Protein AF-0000000080883727 (afdb_homodimer)

Structure (mmCIF, N/CA/C/O backbone):
data_AF-0000000080883727-model_v1
#
loop_
_entity.id
_entity.type
_entity.pdbx_description
1 polymer 'SigF-like NTF2-like domain-containing protein'
#
loop_
_atom_site.group_PDB
_atom_site.id
_atom_site.type_symbol
_atom_site.label_atom_id
_atom_site.label_alt_id
_atom_site.label_comp_id
_atom_site.label_asym_id
_atom_site.label_entity_id
_atom_site.label_seq_id
_atom_site.pdbx_PDB_ins_code
_atom_site.Cartn_x
_atom_site.Cartn_y
_atom_site.Cartn_z
_atom_site.occupancy
_atom_site.B_iso_or_equiv
_atom_site.auth_seq_id
_atom_site.auth_comp_id
_atom_site.auth_asym_id
_atom_site.auth_atom_id
_atom_site.pdbx_PDB_model_num
ATOM 1 N N . MET A 1 1 ? -15.836 12.812 10.922 1 96.69 1 MET A N 1
ATOM 2 C CA . MET A 1 1 ? -16.656 12.82 9.711 1 96.69 1 MET A CA 1
ATOM 3 C C . MET A 1 1 ? -18.016 12.18 9.977 1 96.69 1 MET A C 1
ATOM 5 O O . MET A 1 1 ? -18.094 11.102 10.57 1 96.69 1 MET A O 1
ATOM 9 N N . GLU A 1 2 ? -19.031 12.773 9.508 1 95.06 2 GLU A N 1
ATOM 10 C CA . GLU A 1 2 ? -20.344 12.148 9.531 1 95.06 2 GLU A CA 1
ATOM 11 C C . GLU A 1 2 ? -20.516 11.18 8.359 1 95.06 2 GLU A C 1
ATOM 13 O O . GLU A 1 2 ? -21.078 10.094 8.523 1 95.06 2 GLU A O 1
ATOM 18 N N . ASN A 1 3 ? -20.094 11.57 7.266 1 95.38 3 ASN A N 1
ATOM 19 C CA . ASN A 1 3 ? -20.062 10.766 6.051 1 95.38 3 ASN A CA 1
ATOM 20 C C . ASN A 1 3 ? -18.656 10.703 5.465 1 95.38 3 ASN A C 1
ATOM 22 O O . ASN A 1 3 ? -18.312 11.492 4.59 1 95.38 3 ASN A O 1
ATOM 26 N N . PRO A 1 4 ? -17.984 9.672 5.867 1 96.12 4 PRO A N 1
ATOM 27 C CA . PRO A 1 4 ? -16.578 9.586 5.457 1 96.12 4 PRO A CA 1
ATOM 28 C C . PRO A 1 4 ? -16.406 9.641 3.941 1 96.12 4 PRO A C 1
ATOM 30 O O . PRO A 1 4 ? -15.492 10.312 3.447 1 96.12 4 PRO A O 1
ATOM 33 N N . VAL A 1 5 ? -17.203 8.992 3.188 1 94.56 5 VAL A N 1
ATOM 34 C CA . VAL A 1 5 ? -17.062 8.914 1.736 1 94.56 5 VAL A CA 1
ATOM 35 C C . VAL A 1 5 ? -17.219 10.297 1.123 1 94.56 5 VAL A C 1
ATOM 37 O O . VAL A 1 5 ? -16.484 10.664 0.205 1 94.56 5 VAL A O 1
ATOM 40 N N . GLU A 1 6 ? -18.031 11.125 1.594 1 96.56 6 GLU A N 1
ATOM 41 C CA . GLU A 1 6 ? -18.312 12.438 1.027 1 96.56 6 GLU A CA 1
ATOM 42 C C . GLU A 1 6 ? -17.312 13.477 1.511 1 96.56 6 GLU A C 1
ATOM 44 O O . GLU A 1 6 ? -17.016 14.445 0.801 1 96.56 6 GLU A O 1
ATOM 49 N N . GLU A 1 7 ? -16.797 13.281 2.645 1 97.81 7 GLU A N 1
ATOM 50 C CA . GLU A 1 7 ? -16.031 14.344 3.289 1 97.81 7 GLU A CA 1
ATOM 51 C C . GLU A 1 7 ? -14.531 14.133 3.119 1 97.81 7 GLU A C 1
ATOM 53 O O . GLU A 1 7 ? -13.75 15.078 3.236 1 97.81 7 GLU A O 1
ATOM 58 N N . ILE A 1 8 ? -14.125 12.938 2.828 1 98.25 8 ILE A N 1
ATOM 59 C CA . ILE A 1 8 ? -12.711 12.594 2.914 1 98.25 8 ILE A CA 1
ATOM 60 C C . ILE A 1 8 ? -11.922 13.391 1.882 1 98.25 8 ILE A C 1
ATOM 62 O O . ILE A 1 8 ? -10.773 13.773 2.131 1 98.25 8 ILE A O 1
ATOM 66 N N . SER A 1 9 ? -12.453 13.617 0.724 1 97.56 9 SER A N 1
ATOM 67 C CA . SER A 1 9 ? -11.734 14.352 -0.305 1 97.56 9 SER A CA 1
ATOM 68 C C . SER A 1 9 ? -11.328 15.742 0.19 1 97.56 9 SER A C 1
ATOM 70 O O . SER A 1 9 ? -10.188 16.156 0.014 1 97.56 9 SER A O 1
ATOM 72 N N . SER A 1 10 ? -12.258 16.422 0.779 1 97.19 10 SER A N 1
ATOM 73 C CA . SER A 1 10 ? -11.977 17.75 1.299 1 97.19 10 SER A CA 1
ATOM 74 C C . SER A 1 10 ? -10.977 17.703 2.443 1 97.19 10 SER A C 1
ATOM 76 O O . SER A 1 10 ? -10.133 18.594 2.58 1 97.19 10 SER A O 1
ATOM 78 N N . VAL A 1 11 ? -11.094 16.688 3.285 1 98.06 11 VAL A N 1
ATOM 79 C CA . VAL A 1 11 ? -10.172 16.516 4.398 1 98.06 11 VAL A CA 1
ATOM 80 C C . VAL A 1 11 ? -8.742 16.391 3.871 1 98.06 11 VAL A C 1
ATOM 82 O O . VAL A 1 11 ? -7.84 17.094 4.332 1 98.06 11 VAL A O 1
ATOM 85 N N . ILE A 1 12 ? -8.531 15.531 2.883 1 98 12 ILE A N 1
ATOM 86 C CA . ILE A 1 12 ? -7.207 15.305 2.326 1 98 12 ILE A CA 1
ATOM 87 C C . ILE A 1 12 ? -6.707 16.578 1.646 1 98 12 ILE A C 1
ATOM 89 O O . ILE A 1 12 ? -5.535 16.938 1.774 1 98 12 ILE A O 1
ATOM 93 N N . GLN A 1 13 ? -7.539 17.234 0.951 1 96.12 13 GLN A N 1
ATOM 94 C CA . GLN A 1 13 ? -7.172 18.484 0.295 1 96.12 13 GLN A CA 1
ATOM 95 C C . GLN A 1 13 ? -6.715 19.531 1.312 1 96.12 13 GLN A C 1
ATOM 97 O O . GLN A 1 13 ? -5.707 20.203 1.103 1 96.12 13 GLN A O 1
ATOM 102 N N . ASN A 1 14 ? -7.449 19.688 2.383 1 96.12 14 ASN A N 1
ATOM 103 C CA . ASN A 1 14 ? -7.113 20.656 3.422 1 96.12 14 ASN A CA 1
ATOM 104 C C . ASN A 1 14 ? -5.777 20.328 4.086 1 96.12 14 ASN A C 1
ATOM 106 O O . ASN A 1 14 ? -5.043 21.234 4.496 1 96.12 14 ASN A O 1
ATOM 110 N N . LEU A 1 15 ? -5.441 19.094 4.133 1 96.69 15 LEU A N 1
ATOM 111 C CA . LEU A 1 15 ? -4.199 18.656 4.77 1 96.69 15 LEU A CA 1
ATOM 112 C C . LEU A 1 15 ? -3.01 18.875 3.836 1 96.69 15 LEU A C 1
ATOM 114 O O . LEU A 1 15 ? -1.879 19.047 4.293 1 96.69 15 LEU A O 1
ATOM 118 N N . THR A 1 16 ? -3.207 18.891 2.516 1 95.25 16 THR A N 1
ATOM 119 C CA . THR A 1 16 ? -2.047 18.75 1.643 1 95.25 16 THR A CA 1
ATOM 120 C C . THR A 1 16 ? -1.993 19.906 0.635 1 95.25 16 THR A C 1
ATOM 122 O O . THR A 1 16 ? -0.911 20.312 0.217 1 95.25 16 THR A O 1
ATOM 125 N N . SER A 1 17 ? -3.141 20.453 0.182 1 90.75 17 SER A N 1
ATOM 126 C CA . SER A 1 17 ? -3.129 21.281 -1.024 1 90.75 17 SER A CA 1
ATOM 127 C C . SER A 1 17 ? -3.619 22.688 -0.736 1 90.75 17 SER A C 1
ATOM 129 O O . SER A 1 17 ? -3.883 23.469 -1.661 1 90.75 17 SER A O 1
ATOM 131 N N . THR A 1 18 ? -3.809 22.922 0.429 1 83.12 18 THR A N 1
ATOM 132 C CA . THR A 1 18 ? -4.266 24.281 0.712 1 83.12 18 THR A CA 1
ATOM 133 C C . THR A 1 18 ? -3.168 25.297 0.4 1 83.12 18 THR A C 1
ATOM 135 O O . THR A 1 18 ? -1.991 25.047 0.669 1 83.12 18 THR A O 1
ATOM 138 N N . LYS A 1 19 ? -3.695 26.266 -0.281 1 75.38 19 LYS A N 1
ATOM 139 C CA . LYS A 1 19 ? -2.762 27.312 -0.696 1 75.38 19 LYS A CA 1
ATOM 140 C C . LY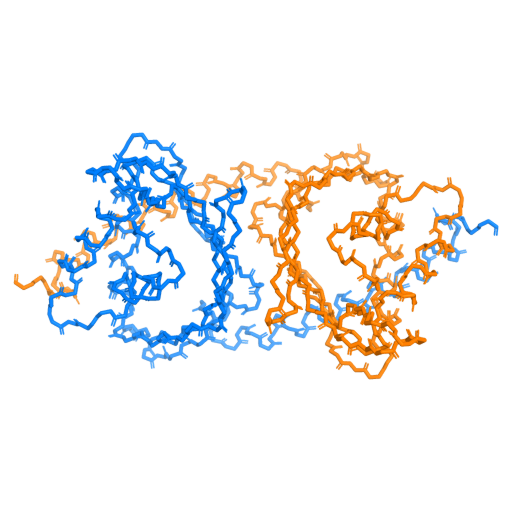S A 1 19 ? -2.551 28.328 0.416 1 75.38 19 LYS A C 1
ATOM 142 O O . LYS A 1 19 ? -3.416 28.516 1.277 1 75.38 19 LYS A O 1
ATOM 147 N N . THR A 1 20 ? -1.354 28.938 0.469 1 63.94 20 THR A N 1
ATOM 148 C CA . THR A 1 20 ? -1.043 30.062 1.328 1 63.94 20 THR A CA 1
ATOM 149 C C . THR A 1 20 ? -2.012 31.219 1.072 1 63.94 20 THR A C 1
ATOM 151 O O . THR A 1 20 ? -2.615 31.312 0 1 63.94 20 THR A O 1
ATOM 154 N N . PRO A 1 21 ? -2.293 32.094 2.264 1 63.84 21 PRO A N 1
ATOM 155 C CA . PRO A 1 21 ? -1.554 32.219 3.52 1 63.84 21 PRO A CA 1
ATOM 156 C C . PRO A 1 21 ? -2.186 31.453 4.672 1 63.84 21 PRO A C 1
ATOM 158 O O . PRO A 1 21 ? -1.543 31.234 5.703 1 63.84 21 PRO A O 1
ATOM 161 N N . TYR A 1 22 ? -3.412 31.016 4.582 1 70.19 22 TYR A N 1
ATOM 162 C CA . TYR A 1 22 ? -4.07 30.438 5.742 1 70.19 22 TYR A CA 1
ATOM 163 C C . TYR A 1 22 ? -3.885 28.922 5.766 1 70.19 22 TYR A C 1
ATOM 165 O O . TYR A 1 22 ? -4.59 28.203 6.484 1 70.19 22 TYR A O 1
ATOM 173 N N . SER A 1 23 ? -2.928 28.516 5.211 1 84.56 23 SER A N 1
ATOM 174 C CA . SER A 1 23 ? -2.787 27.078 4.965 1 84.56 23 SER A CA 1
ATOM 175 C C . SER A 1 23 ? -2.461 26.328 6.254 1 84.56 23 SER A C 1
ATOM 177 O O . SER A 1 23 ? -3.025 25.266 6.52 1 84.56 23 SER A O 1
ATOM 179 N N . LEU A 1 24 ? -1.775 27.016 7.125 1 91.31 24 LEU A N 1
ATOM 180 C CA . LEU A 1 24 ? -1.336 26.297 8.32 1 91.31 24 LEU A CA 1
ATOM 181 C C . LEU A 1 24 ? -2.475 26.172 9.32 1 91.31 24 LEU A C 1
ATOM 183 O O . LEU A 1 24 ? -2.596 25.141 10 1 91.31 24 LEU A O 1
ATOM 187 N N . LYS A 1 25 ? -3.238 27.203 9.375 1 92.44 25 LYS A N 1
ATOM 188 C CA . LYS A 1 25 ? -4.387 27.141 10.273 1 92.44 25 LYS A CA 1
ATOM 189 C C . LYS A 1 25 ? -5.391 26.094 9.82 1 92.44 25 LYS A C 1
ATOM 191 O O . LYS A 1 25 ? -5.926 25.344 10.641 1 92.44 25 LYS A O 1
ATOM 196 N N . VAL A 1 26 ? -5.66 26.109 8.555 1 94.69 26 VAL A N 1
ATOM 197 C CA . VAL A 1 26 ? -6.586 25.141 7.984 1 94.69 26 VAL A CA 1
ATOM 198 C C . VAL A 1 26 ? -6.051 23.734 8.219 1 94.69 26 VAL A C 1
ATOM 200 O O . VAL A 1 26 ? -6.805 22.828 8.602 1 94.69 26 VAL A O 1
ATOM 203 N N . LEU A 1 27 ? -4.809 23.531 7.969 1 96.06 27 LEU A N 1
ATOM 204 C CA . LEU A 1 27 ? -4.152 22.25 8.18 1 96.06 27 LEU A CA 1
ATOM 205 C C . LEU A 1 27 ? -4.32 21.781 9.625 1 96.06 27 LEU A C 1
ATOM 207 O O . LEU A 1 27 ? -4.766 20.656 9.875 1 96.06 27 LEU A O 1
ATOM 211 N N . GLU A 1 28 ? -3.957 22.625 10.562 1 95.88 28 GLU A N 1
ATOM 212 C CA . GLU A 1 28 ? -4.012 22.281 11.977 1 95.88 28 GLU A CA 1
ATOM 213 C C . GLU A 1 28 ? -5.441 22.016 12.422 1 95.88 28 GLU A C 1
ATOM 215 O O . GLU A 1 28 ? -5.695 21.047 13.141 1 95.88 28 GLU A O 1
ATOM 220 N N . SER A 1 29 ? -6.34 22.875 12.031 1 96.75 29 SER A N 1
ATOM 221 C CA . SER A 1 29 ? -7.734 22.688 12.406 1 96.75 29 SER A CA 1
ATOM 222 C C . SER A 1 29 ? -8.297 21.391 11.828 1 96.75 29 SER A C 1
ATOM 224 O O . SER A 1 29 ? -9.078 20.703 12.484 1 96.75 29 SER A O 1
ATOM 226 N N . THR A 1 30 ? -7.965 21.109 10.586 1 97.81 30 THR A N 1
ATOM 227 C CA . THR A 1 30 ? -8.422 19.875 9.938 1 97.81 30 THR A CA 1
ATOM 228 C C . THR A 1 30 ? -7.918 18.656 10.68 1 97.81 30 THR A C 1
ATOM 230 O O . THR A 1 30 ? -8.688 17.719 10.953 1 97.81 30 THR A O 1
ATOM 233 N N . LEU A 1 31 ? -6.645 18.656 11 1 98.25 31 LEU A N 1
ATOM 234 C CA . LEU A 1 31 ? -6.074 17.531 11.719 1 98.25 31 LEU A CA 1
ATOM 235 C C . LEU A 1 31 ? -6.758 17.344 13.07 1 98.25 31 LEU A C 1
ATOM 237 O O . LEU A 1 31 ? -7.121 16.219 13.438 1 98.25 31 LEU A O 1
ATOM 241 N N . ASN A 1 32 ? -6.973 18.406 13.781 1 98.06 32 ASN A N 1
ATOM 242 C CA . ASN A 1 32 ? -7.59 18.344 15.109 1 98.06 32 ASN A CA 1
ATOM 243 C C . ASN A 1 32 ? -9.047 17.906 15.023 1 98.06 32 ASN A C 1
ATOM 245 O O . ASN A 1 32 ? -9.547 17.234 15.93 1 98.06 32 ASN A O 1
ATOM 249 N N . GLU A 1 33 ? -9.625 18.234 13.992 1 98.12 33 GLU A N 1
ATOM 250 C CA . GLU A 1 33 ? -11.039 17.922 13.836 1 98.12 33 GLU A CA 1
ATOM 251 C C . GLU A 1 33 ? -11.25 16.469 13.43 1 98.12 33 GLU A C 1
ATOM 253 O O . GLU A 1 33 ? -12.211 15.836 13.867 1 98.12 33 GLU A O 1
ATOM 258 N N . TYR A 1 34 ? -10.352 15.906 12.664 1 98.69 34 TYR A N 1
ATOM 259 C CA . TYR A 1 34 ? -10.695 14.648 12.008 1 98.69 34 TYR A CA 1
ATOM 260 C C . TYR A 1 34 ? -9.789 13.516 12.492 1 98.69 34 TYR A C 1
ATOM 262 O O . TYR A 1 34 ? -10.078 12.344 12.25 1 98.69 34 TYR A O 1
ATOM 270 N N . PHE A 1 35 ? -8.727 13.789 13.172 1 98.81 35 PHE A N 1
ATOM 271 C CA . PHE A 1 35 ? -7.828 12.766 13.68 1 98.81 35 PHE A CA 1
ATOM 272 C C . PHE A 1 35 ? -8.016 12.57 15.18 1 98.81 35 PHE A C 1
ATOM 274 O O . PHE A 1 35 ? -8.289 13.531 15.906 1 98.81 35 PHE A O 1
ATOM 281 N N . THR A 1 36 ? -7.891 11.367 15.625 1 98.69 36 THR A N 1
ATOM 282 C CA . THR A 1 36 ? -7.812 11.141 17.062 1 98.69 36 THR A CA 1
ATOM 283 C C . THR A 1 36 ? -6.5 11.68 17.625 1 98.69 36 THR A C 1
ATOM 285 O O . THR A 1 36 ? -5.52 11.828 16.891 1 98.69 36 THR A O 1
ATOM 288 N N . SER A 1 37 ? -6.449 11.93 18.938 1 98.5 37 SER A N 1
ATOM 289 C CA . SER A 1 37 ? -5.277 12.531 19.562 1 98.5 37 SER A CA 1
ATOM 290 C C . SER A 1 37 ? -4.113 11.547 19.609 1 98.5 37 SER A C 1
ATOM 292 O O . SER A 1 37 ? -2.953 11.961 19.703 1 98.5 37 SER A O 1
ATOM 294 N N . ASP A 1 38 ? -4.457 10.25 19.516 1 98.75 38 ASP A N 1
ATOM 295 C CA . ASP A 1 38 ? -3.434 9.203 19.562 1 98.75 38 ASP A CA 1
ATOM 296 C C . ASP A 1 38 ? -3.273 8.539 18.188 1 98.75 38 ASP A C 1
ATOM 298 O O . ASP A 1 38 ? -2.984 7.344 18.109 1 98.75 38 ASP A O 1
ATOM 302 N N . ALA A 1 39 ? -3.57 9.266 17.141 1 98.81 39 ALA A N 1
ATOM 303 C CA . ALA A 1 39 ? -3.523 8.727 15.781 1 98.81 39 ALA A CA 1
ATOM 304 C C . ALA A 1 39 ? -2.121 8.227 15.438 1 98.81 39 ALA A C 1
ATOM 306 O O . ALA A 1 39 ? -1.136 8.672 16.031 1 98.81 39 ALA A O 1
ATOM 307 N N . SER A 1 40 ? -2.027 7.281 14.57 1 98.88 40 SER A N 1
ATOM 308 C CA . SER A 1 40 ? -0.753 6.812 14.031 1 98.88 40 SER A CA 1
ATOM 309 C C . SER A 1 40 ? -0.633 7.117 12.547 1 98.88 40 SER A C 1
ATOM 311 O O . SER A 1 40 ? -1.637 7.367 11.875 1 98.88 40 SER A O 1
ATOM 313 N N . PHE A 1 41 ? 0.555 7.141 12.156 1 98.88 41 PHE A N 1
ATOM 314 C CA . PHE A 1 41 ? 0.904 7.492 10.781 1 98.88 41 PHE A CA 1
ATOM 315 C C . PHE A 1 41 ? 2.008 6.586 10.258 1 98.88 41 PHE A C 1
ATOM 317 O O . PHE A 1 41 ? 3.035 6.402 10.906 1 98.88 41 PHE A O 1
ATOM 324 N N . ALA A 1 42 ? 1.694 5.98 9.078 1 98.75 42 ALA A N 1
ATOM 325 C CA . ALA A 1 42 ? 2.701 5.141 8.43 1 98.75 42 ALA A CA 1
ATOM 326 C C . ALA A 1 42 ? 2.908 5.551 6.977 1 98.75 42 ALA A C 1
ATOM 328 O O . ALA A 1 42 ? 1.942 5.707 6.223 1 98.75 42 ALA A O 1
ATOM 329 N N . HIS A 1 43 ? 4.094 5.793 6.633 1 98.44 43 HIS A N 1
ATOM 330 C CA . HIS A 1 43 ? 4.621 6.117 5.316 1 98.44 43 HIS A CA 1
ATOM 331 C C . HIS A 1 43 ? 5.906 5.348 5.031 1 98.44 43 HIS A C 1
ATOM 333 O O . HIS A 1 43 ? 6.586 4.898 5.961 1 98.44 43 HIS A O 1
ATOM 339 N N . PRO A 1 44 ? 6.238 5.152 3.744 1 97.25 44 PRO A N 1
ATOM 340 C CA . PRO A 1 44 ? 7.457 4.395 3.457 1 97.25 44 PRO A CA 1
ATOM 341 C C . PRO A 1 44 ? 8.695 5.008 4.109 1 97.25 44 PRO A C 1
ATOM 343 O O . PRO A 1 44 ? 9.633 4.285 4.457 1 97.25 44 PRO A O 1
ATOM 346 N N . LEU A 1 45 ? 8.695 6.285 4.41 1 97.44 45 LEU A N 1
ATOM 347 C CA . LEU A 1 45 ? 9.922 6.957 4.828 1 97.44 45 LEU A CA 1
ATOM 348 C C . LEU A 1 45 ? 9.82 7.426 6.273 1 97.44 45 LEU A C 1
ATOM 350 O O . LEU A 1 45 ? 10.828 7.773 6.891 1 97.44 45 LEU A O 1
ATOM 354 N N . CYS A 1 46 ? 8.711 7.535 6.809 1 98.38 46 CYS A N 1
ATOM 355 C CA . CYS A 1 46 ? 8.539 8 8.18 1 98.38 46 CYS A CA 1
ATOM 356 C C . CYS A 1 46 ? 7.293 7.383 8.812 1 98.38 46 CYS A C 1
ATOM 358 O O . CYS A 1 46 ? 6.41 6.891 8.102 1 98.38 46 CYS A O 1
ATOM 360 N N . ALA A 1 47 ? 7.293 7.41 10.109 1 98.81 47 ALA A N 1
ATOM 361 C CA . ALA A 1 47 ? 6.168 6.84 10.844 1 98.81 47 ALA A CA 1
ATOM 362 C C . ALA A 1 47 ? 6.066 7.438 12.242 1 98.81 47 ALA A C 1
ATOM 364 O O . ALA A 1 47 ? 7.078 7.848 12.82 1 98.81 47 ALA A O 1
ATOM 365 N N . ILE A 1 48 ? 4.898 7.543 12.688 1 98.94 48 ILE A N 1
ATOM 366 C CA . ILE A 1 48 ? 4.578 7.91 14.062 1 98.94 48 ILE A CA 1
ATOM 367 C C . ILE A 1 48 ? 3.641 6.867 14.672 1 98.94 48 ILE A C 1
ATOM 369 O O . ILE A 1 48 ? 2.48 6.758 14.266 1 98.94 48 ILE A O 1
ATOM 373 N N . PRO A 1 49 ? 4.176 6.047 15.625 1 98.56 49 PRO A N 1
ATOM 374 C CA . PRO A 1 49 ? 3.291 5.082 16.281 1 98.56 49 PRO A CA 1
ATOM 375 C C . PRO A 1 49 ? 2.232 5.758 17.156 1 98.56 49 PRO A C 1
ATOM 377 O O . PRO A 1 49 ? 2.359 6.938 17.484 1 98.56 49 PRO A O 1
ATOM 380 N N . PRO A 1 50 ? 1.146 4.992 17.406 1 98.69 50 PRO A N 1
ATOM 381 C CA . PRO A 1 50 ? 0.13 5.562 18.297 1 98.69 50 PRO A CA 1
ATOM 382 C C . PRO A 1 50 ? 0.661 5.828 19.703 1 98.69 50 PRO A C 1
ATOM 384 O O . PRO A 1 50 ? 1.348 4.98 20.281 1 98.69 50 PRO A O 1
ATOM 387 N N . ALA A 1 51 ? 0.467 6.898 20.188 1 98.5 51 ALA A N 1
ATOM 388 C CA . ALA A 1 51 ? 0.862 7.355 21.516 1 98.5 51 ALA A CA 1
ATOM 389 C C . ALA A 1 51 ? 0.031 8.562 21.953 1 98.5 51 ALA A C 1
ATOM 391 O O . ALA A 1 51 ? -0.667 9.164 21.141 1 98.5 51 ALA A O 1
ATOM 392 N N . PRO A 1 52 ? 0.071 8.828 23.266 1 97.62 52 PRO A N 1
ATOM 393 C CA . PRO A 1 52 ? -0.578 10.078 23.672 1 97.62 52 PRO A CA 1
ATOM 394 C C . PRO A 1 52 ? -0.019 11.297 22.922 1 97.62 52 PRO A C 1
ATOM 396 O O . PRO A 1 52 ? 1.192 11.523 22.938 1 97.62 52 PRO A O 1
ATOM 399 N N . ASN A 1 53 ? -0.795 11.992 22.188 1 96.25 53 ASN A N 1
ATOM 400 C CA . ASN A 1 53 ? -0.506 13.234 21.484 1 96.25 53 ASN A CA 1
ATOM 401 C C . ASN A 1 53 ? 0.353 12.984 20.25 1 96.25 53 ASN A C 1
ATOM 403 O O . ASN A 1 53 ? 1.056 13.883 19.781 1 96.25 53 ASN A O 1
ATOM 407 N N . SER A 1 54 ? 0.369 11.758 19.797 1 98.75 54 SER A N 1
ATOM 408 C CA . SER A 1 54 ? 1.102 11.461 18.562 1 98.75 54 SER A CA 1
ATOM 409 C C . SER A 1 54 ? 0.602 12.312 17.406 1 98.75 54 SER A C 1
ATOM 411 O O . SER A 1 54 ? 1.354 12.609 16.484 1 98.75 54 SER A O 1
ATOM 413 N N . ARG A 1 55 ? -0.603 12.781 17.484 1 98.75 55 ARG A N 1
ATOM 414 C CA . ARG A 1 55 ? -1.181 13.641 16.453 1 98.75 55 ARG A CA 1
ATOM 415 C C . ARG A 1 55 ? -0.326 14.883 16.234 1 98.75 55 ARG A C 1
ATOM 417 O O . ARG A 1 55 ? -0.228 15.375 15.109 1 98.75 55 ARG A O 1
ATOM 424 N N . GLU A 1 56 ? 0.334 15.383 17.281 1 98.38 56 GLU A N 1
ATOM 425 C CA . GLU A 1 56 ? 1.177 16.562 17.172 1 98.38 56 GLU A CA 1
ATOM 426 C C . GLU A 1 56 ? 2.359 16.312 16.234 1 98.38 56 GLU A C 1
ATOM 428 O O . GLU A 1 56 ? 2.766 17.203 15.484 1 98.38 56 GLU A O 1
ATOM 433 N N . TYR A 1 57 ? 2.885 15.156 16.344 1 98.69 57 TYR A N 1
ATOM 434 C CA . TYR A 1 57 ? 3.988 14.805 15.445 1 98.69 57 TYR A CA 1
ATOM 435 C C . TYR A 1 57 ? 3.502 14.648 14.016 1 98.69 57 TYR A C 1
ATOM 437 O O . TYR A 1 57 ? 4.215 14.992 13.07 1 98.69 57 TYR A O 1
ATOM 445 N N . ILE A 1 58 ? 2.334 14.102 13.883 1 98.88 58 ILE A N 1
ATOM 446 C CA . ILE A 1 58 ? 1.741 13.984 12.555 1 98.88 58 ILE A CA 1
ATOM 447 C C . ILE A 1 58 ? 1.521 15.383 11.969 1 98.88 58 ILE A C 1
ATOM 449 O O . ILE A 1 58 ? 1.802 15.617 10.789 1 98.88 58 ILE A O 1
ATOM 453 N N . LEU A 1 59 ? 1.025 16.312 12.781 1 98.19 59 LEU A N 1
ATOM 454 C CA . LEU A 1 59 ? 0.907 17.703 12.367 1 98.19 59 LEU A CA 1
ATOM 455 C C . LEU A 1 59 ? 2.242 18.234 11.859 1 98.19 59 LEU A C 1
ATOM 457 O O . LEU A 1 59 ? 2.297 18.891 10.82 1 98.19 59 LEU A O 1
ATOM 461 N N . GLY A 1 60 ? 3.287 17.953 12.594 1 97.94 60 GLY A N 1
ATOM 462 C CA . GLY A 1 60 ? 4.613 18.375 12.188 1 97.94 60 GLY A CA 1
ATOM 463 C C . GLY A 1 60 ? 5.031 17.828 10.836 1 97.94 60 GLY A C 1
ATOM 464 O O . GLY A 1 60 ? 5.68 18.531 10.047 1 97.94 60 GLY A O 1
ATOM 465 N N . ILE A 1 61 ? 4.707 16.609 10.539 1 98.5 61 ILE A N 1
ATOM 466 C CA . ILE A 1 61 ? 5.012 16 9.25 1 98.5 61 ILE A CA 1
ATOM 467 C C . ILE A 1 61 ? 4.297 16.75 8.141 1 98.5 61 ILE A C 1
ATOM 469 O O . ILE A 1 61 ? 4.902 17.094 7.121 1 98.5 61 ILE A O 1
ATOM 473 N N . TYR A 1 62 ? 3.008 17.031 8.352 1 97.56 62 TYR A N 1
ATOM 474 C CA . TYR A 1 62 ? 2.248 17.781 7.355 1 97.56 62 TYR A CA 1
ATOM 475 C C . TYR A 1 62 ? 2.793 19.203 7.203 1 97.56 62 TYR A C 1
ATOM 477 O O . TYR A 1 62 ? 2.807 19.75 6.102 1 97.56 62 TYR A O 1
ATOM 485 N N . GLN A 1 63 ? 3.197 19.797 8.281 1 96.12 63 GLN A N 1
ATOM 486 C CA . GLN A 1 63 ? 3.77 21.125 8.211 1 96.12 63 GLN A CA 1
ATOM 487 C C . GLN A 1 63 ? 5.094 21.125 7.449 1 96.12 63 GLN A C 1
ATOM 489 O O . GLN A 1 63 ? 5.359 22.031 6.652 1 96.12 63 GLN A O 1
ATOM 494 N N . TRP A 1 64 ? 5.906 20.156 7.762 1 96.19 64 TRP A N 1
ATOM 495 C CA . TRP A 1 64 ? 7.141 20.031 6.996 1 96.19 64 TRP A CA 1
ATOM 496 C C . TRP A 1 64 ? 6.844 19.812 5.516 1 96.19 64 TRP A C 1
ATOM 498 O O . TRP A 1 64 ? 7.543 20.344 4.652 1 96.19 64 TRP A O 1
ATOM 508 N N . TYR A 1 65 ? 5.871 19 5.27 1 95.44 65 TYR A N 1
ATOM 509 C CA . TYR A 1 65 ? 5.383 18.781 3.91 1 95.44 65 TYR A CA 1
ATOM 510 C C . TYR A 1 65 ? 5.055 20.109 3.232 1 95.44 65 TYR A C 1
ATOM 512 O O . TYR A 1 65 ? 5.434 20.328 2.078 1 95.44 65 TYR A O 1
ATOM 520 N N . LYS A 1 66 ? 4.43 21 3.898 1 94 66 LYS A N 1
ATOM 521 C CA . LYS A 1 66 ? 4.074 22.328 3.369 1 94 66 LYS A CA 1
ATOM 522 C C . LYS A 1 66 ? 5.316 23.188 3.154 1 94 66 LYS A C 1
ATOM 524 O O . LYS A 1 66 ? 5.359 24 2.238 1 94 66 LYS A O 1
ATOM 529 N N . VAL A 1 67 ? 6.23 23.031 4 1 93.38 67 VAL A N 1
ATOM 530 C CA . VAL A 1 67 ? 7.484 23.75 3.85 1 93.38 67 VAL A CA 1
ATOM 531 C C . VAL A 1 67 ? 8.219 23.266 2.605 1 93.38 67 VAL A C 1
ATOM 533 O O . VAL A 1 67 ? 8.766 24.078 1.842 1 93.38 67 VAL A O 1
ATOM 536 N N . LEU A 1 68 ? 8.188 22 2.379 1 93.06 68 LEU A N 1
ATOM 537 C CA . LEU A 1 68 ? 8.969 21.375 1.317 1 93.06 68 LEU A CA 1
ATOM 538 C C . LEU A 1 68 ? 8.359 21.672 -0.05 1 93.06 68 LEU A C 1
ATOM 540 O O . LEU A 1 68 ? 9.086 21.781 -1.042 1 93.06 68 LEU A O 1
ATOM 544 N N . PHE A 1 69 ? 7.043 21.781 -0.091 1 92.81 69 PHE A N 1
ATOM 545 C CA . PHE A 1 69 ? 6.387 21.891 -1.387 1 92.81 69 PHE A CA 1
ATOM 546 C C . PHE A 1 69 ? 5.637 23.219 -1.501 1 92.81 69 PHE A C 1
ATOM 548 O O . PHE A 1 69 ? 4.887 23.594 -0.597 1 92.81 69 PHE A O 1
ATOM 555 N N . VAL A 1 70 ? 5.766 23.875 -2.629 1 91.06 70 VAL A N 1
ATOM 556 C CA . VAL A 1 70 ? 5.16 25.188 -2.828 1 91.06 70 VAL A CA 1
ATOM 557 C C . VAL A 1 70 ? 3.766 25.031 -3.428 1 91.06 70 VAL A C 1
ATOM 559 O O . VAL A 1 70 ? 2.898 25.875 -3.229 1 91.06 70 VAL A O 1
ATOM 562 N N . ASN A 1 71 ? 3.633 24.016 -4.199 1 91.12 71 ASN A N 1
ATOM 563 C CA . ASN A 1 71 ? 2.35 23.703 -4.82 1 91.12 71 ASN A CA 1
ATOM 564 C C . ASN A 1 71 ? 2.084 22.203 -4.84 1 91.12 71 ASN A C 1
ATOM 566 O O . ASN A 1 71 ? 2.982 21.406 -5.137 1 91.12 71 ASN A O 1
ATOM 570 N N . VAL A 1 72 ? 0.857 21.922 -4.41 1 93.88 72 VAL A N 1
ATOM 571 C CA . VAL A 1 72 ? 0.417 20.531 -4.449 1 93.88 72 VAL A CA 1
ATOM 572 C C . VAL A 1 72 ? -0.959 20.438 -5.105 1 93.88 72 VAL A C 1
ATOM 574 O O . VAL A 1 72 ? -1.904 21.094 -4.672 1 93.88 72 VAL A O 1
ATOM 577 N N . GLU A 1 73 ? -1.015 19.703 -6.145 1 95.62 73 GLU A N 1
ATOM 578 C CA . GLU A 1 73 ? -2.287 19.391 -6.785 1 95.62 73 GLU A CA 1
ATOM 579 C C . GLU A 1 73 ? -2.715 17.953 -6.477 1 95.62 73 GLU A C 1
ATOM 581 O O . GLU A 1 73 ? -1.923 17.031 -6.617 1 95.62 73 GLU A O 1
ATOM 586 N N . LEU A 1 74 ? -3.928 17.859 -6.039 1 96.56 74 LEU A N 1
ATOM 587 C CA . LEU A 1 74 ? -4.441 16.578 -5.598 1 96.56 74 LEU A CA 1
ATOM 588 C C . LEU A 1 74 ? -5.586 16.109 -6.492 1 96.56 74 LEU A C 1
ATOM 590 O O . LEU A 1 74 ? -6.441 16.906 -6.875 1 96.56 74 LEU A O 1
ATOM 594 N N . GLU A 1 75 ? -5.523 14.914 -6.859 1 97.06 75 GLU A N 1
ATOM 595 C CA . GLU A 1 75 ? -6.617 14.227 -7.543 1 97.06 75 GLU A CA 1
ATOM 596 C C . GLU A 1 75 ? -7 12.945 -6.816 1 97.06 75 GLU A C 1
ATOM 598 O O . GLU A 1 75 ? -6.164 12.062 -6.613 1 97.06 75 GLU A O 1
ATOM 603 N N . VAL A 1 76 ? -8.203 12.852 -6.359 1 96.31 76 VAL A N 1
ATOM 604 C CA . VAL A 1 76 ? -8.719 11.625 -5.758 1 96.31 76 VAL A CA 1
ATOM 605 C C . VAL A 1 76 ? -9.172 10.664 -6.855 1 96.31 76 VAL A C 1
ATOM 607 O O . VAL A 1 76 ? -10.031 11.008 -7.672 1 96.31 76 VAL A O 1
ATOM 610 N N . LEU A 1 77 ? -8.625 9.539 -6.855 1 94.38 77 LEU A N 1
ATOM 611 C CA . LEU A 1 77 ? -8.859 8.57 -7.918 1 94.38 77 LEU A CA 1
ATOM 612 C C . LEU A 1 77 ? -9.984 7.609 -7.543 1 94.38 77 LEU A C 1
ATOM 614 O O . LEU A 1 77 ? -10.719 7.133 -8.414 1 94.38 77 LEU A O 1
ATOM 618 N N . SER A 1 78 ? -10.086 7.301 -6.324 1 92.38 78 SER A N 1
ATOM 619 C CA . SER A 1 78 ? -11.086 6.355 -5.844 1 92.38 78 SER A CA 1
ATOM 620 C C . SER A 1 78 ? -11.312 6.504 -4.34 1 92.38 78 SER A C 1
ATOM 622 O O . SER A 1 78 ? -10.414 6.941 -3.615 1 92.38 78 SER A O 1
ATOM 624 N N . ILE A 1 79 ? -12.5 6.234 -3.896 1 94.25 79 ILE A N 1
ATOM 625 C CA . ILE A 1 79 ? -12.875 6.191 -2.488 1 94.25 79 ILE A CA 1
ATOM 626 C C . ILE A 1 79 ? -13.703 4.934 -2.213 1 94.25 79 ILE A C 1
ATOM 628 O O . ILE A 1 79 ? -14.75 4.723 -2.828 1 94.25 79 ILE A O 1
ATOM 632 N N . ASP A 1 80 ? -13.195 4.137 -1.313 1 90.81 80 ASP A N 1
ATOM 633 C CA . ASP A 1 80 ? -13.891 2.906 -0.932 1 90.81 80 ASP A CA 1
ATOM 634 C C . ASP A 1 80 ? -13.992 2.783 0.587 1 90.81 80 ASP A C 1
ATOM 636 O O . ASP A 1 80 ? -12.969 2.773 1.283 1 90.81 80 ASP A O 1
ATOM 640 N N . PHE A 1 81 ? -15.211 2.719 1.086 1 91 81 PHE A N 1
ATOM 641 C CA . PHE A 1 81 ? -15.438 2.629 2.523 1 91 81 PHE A CA 1
ATOM 642 C C . PHE A 1 81 ? -16.047 1.285 2.893 1 91 81 PHE A C 1
ATOM 644 O O . PHE A 1 81 ? -17.109 0.916 2.365 1 91 81 PHE A O 1
ATOM 651 N N . GLU A 1 82 ? -15.312 0.633 3.725 1 84.88 82 GLU A N 1
ATOM 652 C CA . GLU A 1 82 ? -15.812 -0.628 4.266 1 84.88 82 GLU A CA 1
ATOM 653 C C . GLU A 1 82 ? -16.359 -0.442 5.676 1 84.88 82 GLU A C 1
ATOM 655 O O . GLU A 1 82 ? -15.602 -0.345 6.641 1 84.88 82 GLU A O 1
ATOM 660 N N . GLN A 1 83 ? -17.609 -0.646 5.809 1 79.81 83 GLN A N 1
ATOM 661 C CA . GLN A 1 83 ? -18.281 -0.262 7.043 1 79.81 83 GLN A CA 1
ATOM 662 C C . GLN A 1 83 ? -18.031 -1.275 8.156 1 79.81 83 GLN A C 1
ATOM 664 O O . GLN A 1 83 ? -17.719 -0.897 9.281 1 79.81 83 GLN A O 1
ATOM 669 N N . PRO A 1 84 ? -18.047 -2.566 7.883 1 82.56 84 PRO A N 1
ATOM 670 C CA . PRO A 1 84 ? -17.844 -3.518 8.977 1 82.56 84 PRO A CA 1
ATOM 671 C C . PRO A 1 84 ? -16.484 -3.373 9.641 1 82.56 84 PRO A C 1
ATOM 673 O O . PRO A 1 84 ? -16.359 -3.539 10.859 1 82.56 84 PRO A O 1
ATOM 676 N N . SER A 1 85 ? -15.484 -2.961 8.945 1 85.94 85 SER A N 1
ATOM 677 C CA . SER A 1 85 ? -14.141 -2.842 9.5 1 85.94 85 SER A CA 1
ATOM 678 C C . SER A 1 85 ? -13.766 -1.383 9.742 1 85.94 85 SER A C 1
ATOM 680 O O . SER A 1 85 ? -12.727 -1.091 10.336 1 85.94 85 SER A O 1
ATOM 682 N N . ASN A 1 86 ? -14.625 -0.437 9.352 1 92.69 86 ASN A N 1
ATOM 683 C CA . ASN A 1 86 ? -14.383 1 9.445 1 92.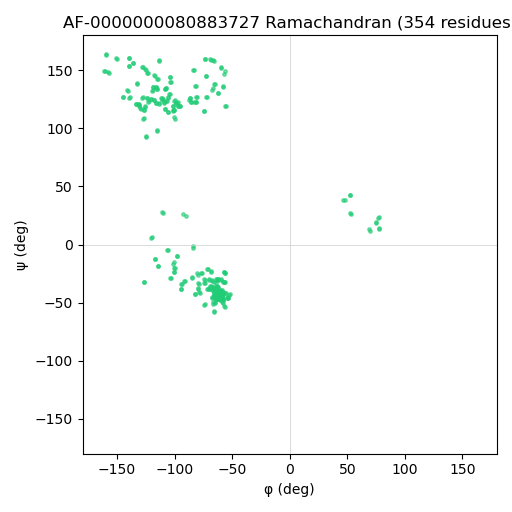69 86 ASN A CA 1
ATOM 684 C C . ASN A 1 86 ? -13.055 1.391 8.812 1 92.69 86 ASN A C 1
ATOM 686 O O . ASN A 1 86 ? -12.266 2.125 9.414 1 92.69 86 ASN A O 1
ATOM 690 N N . LYS A 1 87 ? -12.805 0.813 7.691 1 94.75 87 LYS A N 1
ATOM 691 C CA . LYS A 1 87 ? -11.625 1.154 6.902 1 94.75 87 LYS A CA 1
ATOM 692 C C . LYS A 1 87 ? -12.008 1.936 5.648 1 94.75 87 LYS A C 1
ATOM 694 O O . LYS A 1 87 ? -13.016 1.637 5.012 1 94.75 87 LYS A O 1
ATOM 699 N N . LEU A 1 88 ? -11.312 2.943 5.438 1 96.12 88 LEU A N 1
ATOM 700 C CA . LEU A 1 88 ? -11.5 3.775 4.254 1 96.12 88 LEU A CA 1
ATOM 701 C C . LEU A 1 88 ? -10.25 3.744 3.369 1 96.12 88 LEU A C 1
ATOM 703 O O . LEU A 1 88 ? -9.148 4.047 3.83 1 96.12 88 LEU A O 1
ATOM 707 N N . TYR A 1 89 ? -10.398 3.322 2.105 1 95.5 89 TYR A N 1
ATOM 708 C CA . TYR A 1 89 ? -9.32 3.293 1.122 1 95.5 89 TYR A CA 1
ATOM 709 C C . TYR A 1 89 ? -9.477 4.418 0.107 1 95.5 89 TYR A C 1
ATOM 711 O O . TYR A 1 89 ? -10.516 4.535 -0.542 1 95.5 89 TYR A O 1
ATOM 719 N N . VAL A 1 90 ? -8.43 5.176 -0.028 1 97 90 VAL A N 1
ATOM 720 C CA . VAL A 1 90 ? -8.492 6.316 -0.934 1 97 90 VAL A CA 1
ATOM 721 C C . VAL A 1 90 ? -7.297 6.293 -1.882 1 97 90 VAL A C 1
ATOM 723 O O . VAL A 1 90 ? -6.145 6.371 -1.443 1 97 90 VAL A O 1
ATOM 726 N N . GLY A 1 91 ? -7.543 6.156 -3.184 1 96.12 91 GLY A N 1
ATOM 727 C CA . GLY A 1 91 ? -6.523 6.363 -4.199 1 96.12 91 GLY A CA 1
ATOM 728 C C . GLY A 1 91 ? -6.301 7.828 -4.531 1 96.12 91 GLY A C 1
ATOM 729 O O . GLY A 1 91 ? -7.258 8.562 -4.805 1 96.12 91 GLY A O 1
ATOM 730 N N . VAL A 1 92 ? -5.062 8.234 -4.449 1 97.56 92 VAL A N 1
ATOM 731 C CA . VAL A 1 92 ? -4.77 9.648 -4.625 1 97.56 92 VAL A CA 1
ATOM 732 C C . VAL A 1 92 ? -3.594 9.82 -5.586 1 97.56 92 VAL A C 1
ATOM 734 O O . VAL A 1 92 ? -2.635 9.047 -5.543 1 97.56 92 VAL A O 1
ATOM 737 N N . ARG A 1 93 ? -3.703 10.773 -6.453 1 97.31 93 ARG A N 1
ATOM 738 C CA . ARG A 1 93 ? -2.584 11.273 -7.246 1 97.31 93 ARG A CA 1
ATOM 739 C C . ARG A 1 93 ? -2.203 12.688 -6.828 1 97.31 93 ARG A C 1
ATOM 741 O O . ARG A 1 93 ? -3.066 13.555 -6.707 1 97.31 93 ARG A O 1
ATOM 748 N N . GLN A 1 94 ? -1 12.891 -6.523 1 96.69 94 GLN A N 1
ATOM 749 C CA . GLN A 1 94 ? -0.528 14.195 -6.074 1 96.69 94 GLN A CA 1
ATOM 750 C C . GLN A 1 94 ? 0.622 14.695 -6.941 1 96.69 94 GLN A C 1
ATOM 752 O O . GLN A 1 94 ? 1.577 13.961 -7.199 1 96.69 94 GLN A O 1
ATOM 757 N N . ALA A 1 95 ? 0.496 15.867 -7.461 1 96.31 95 ALA A N 1
ATOM 758 C CA . ALA A 1 95 ? 1.593 16.578 -8.109 1 96.31 95 ALA A CA 1
ATOM 759 C C . ALA A 1 95 ? 2.191 17.625 -7.168 1 96.31 95 ALA A C 1
ATOM 761 O O . ALA A 1 95 ? 1.56 18.641 -6.883 1 96.31 95 ALA A O 1
ATOM 762 N N . CYS A 1 96 ? 3.371 17.375 -6.711 1 95.38 96 CYS A N 1
ATOM 763 C CA . CYS A 1 96 ? 4.016 18.234 -5.719 1 95.38 96 CYS A CA 1
ATOM 764 C C . CYS A 1 96 ? 5.195 18.984 -6.328 1 95.38 96 CYS A C 1
ATOM 766 O O . CYS A 1 96 ? 6.121 18.359 -6.859 1 95.38 96 CYS A O 1
ATOM 768 N N . THR A 1 97 ? 5.211 20.266 -6.238 1 94.75 97 THR A N 1
ATOM 769 C CA . THR A 1 97 ? 6.328 21.078 -6.691 1 94.75 97 THR A CA 1
ATOM 770 C C . THR A 1 97 ? 7.25 21.438 -5.531 1 94.75 97 THR A C 1
ATOM 772 O O . THR A 1 97 ? 6.828 22.078 -4.566 1 94.75 97 THR A O 1
ATOM 775 N N . PHE A 1 98 ? 8.516 21.078 -5.648 1 93.31 98 PHE A N 1
ATOM 776 C CA . PHE A 1 98 ? 9.492 21.312 -4.586 1 93.31 98 PHE A CA 1
ATOM 777 C C . PHE A 1 98 ? 9.852 22.781 -4.5 1 93.31 98 PHE A C 1
ATOM 779 O O . PHE A 1 98 ? 9.977 23.469 -5.52 1 93.31 98 PHE A O 1
ATOM 786 N N . ARG A 1 99 ? 10.07 23.188 -3.291 1 90.88 99 ARG A N 1
ATOM 787 C CA . ARG A 1 99 ? 10.367 24.594 -3.037 1 90.88 99 ARG A CA 1
ATOM 788 C C . ARG A 1 99 ? 11.742 24.969 -3.584 1 90.88 99 ARG A C 1
ATOM 790 O O . ARG A 1 99 ? 11.898 26.016 -4.215 1 90.88 99 ARG A O 1
ATOM 797 N N . TYR A 1 100 ? 12.781 24.094 -3.49 1 88.94 100 TYR A N 1
ATOM 798 C CA . TYR A 1 100 ? 14.148 24.484 -3.795 1 88.94 100 TYR A CA 1
ATOM 799 C C . TYR A 1 100 ? 14.578 23.969 -5.164 1 88.94 100 TYR A C 1
ATOM 801 O O . TYR A 1 100 ? 15.312 24.641 -5.891 1 88.94 100 TYR A O 1
ATOM 809 N N . PHE A 1 101 ? 14.031 22.875 -5.59 1 87 101 PHE A N 1
ATOM 810 C CA . PHE A 1 101 ? 14.461 22.266 -6.844 1 87 101 PHE A CA 1
ATOM 811 C C . PHE A 1 101 ? 13.523 22.641 -7.98 1 87 101 PHE A C 1
ATOM 813 O O . PHE A 1 101 ? 13.82 22.391 -9.148 1 87 101 PHE A O 1
ATOM 820 N N . LYS A 1 102 ? 12.422 23.234 -7.727 1 86.06 102 LYS A N 1
ATOM 821 C CA . LYS A 1 102 ? 11.422 23.703 -8.68 1 86.06 102 LYS A CA 1
ATOM 822 C C . LYS A 1 102 ? 10.992 22.594 -9.625 1 86.06 102 LYS A C 1
ATOM 824 O O . LYS A 1 102 ? 10.688 22.844 -10.797 1 86.06 102 LYS A O 1
ATOM 829 N N . ARG A 1 103 ? 11.094 21.469 -9.242 1 92.44 103 ARG A N 1
ATOM 830 C CA . ARG A 1 103 ? 10.633 20.297 -9.984 1 92.44 103 ARG A CA 1
ATOM 831 C C . ARG A 1 103 ? 9.32 19.766 -9.406 1 92.44 103 ARG A C 1
ATOM 833 O O . ARG A 1 103 ? 9.156 19.703 -8.188 1 92.44 103 ARG A O 1
ATOM 840 N N . THR A 1 104 ? 8.484 19.391 -10.352 1 94.88 104 THR A N 1
ATOM 841 C CA . THR A 1 104 ? 7.219 18.797 -9.938 1 94.88 104 THR A CA 1
ATOM 842 C C . THR A 1 104 ? 7.277 17.266 -10.039 1 94.88 104 THR A C 1
ATOM 844 O O . THR A 1 104 ? 7.672 16.734 -11.078 1 94.88 104 T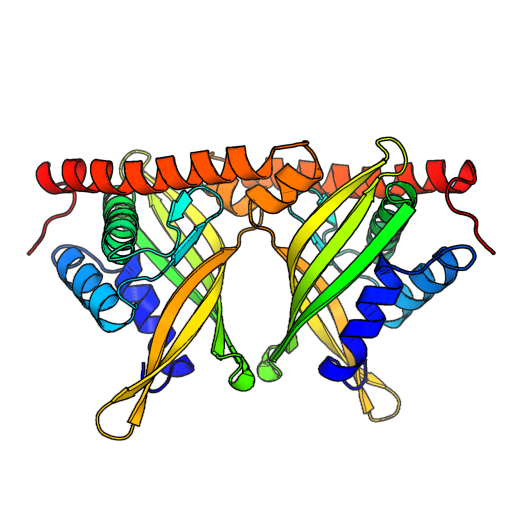HR A O 1
ATOM 847 N N . ALA A 1 105 ? 7.012 16.641 -8.984 1 94.38 105 ALA A N 1
ATOM 848 C CA . ALA A 1 105 ? 6.898 15.195 -8.953 1 94.38 105 ALA A CA 1
ATOM 849 C C . ALA A 1 105 ? 5.445 14.758 -8.805 1 94.38 105 ALA A C 1
ATOM 851 O O . ALA A 1 105 ? 4.75 15.195 -7.883 1 94.38 105 ALA A O 1
ATOM 852 N N . THR A 1 106 ? 4.945 13.938 -9.727 1 96.19 106 THR A N 1
ATOM 853 C CA . THR A 1 106 ? 3.602 13.375 -9.656 1 96.19 106 THR A CA 1
ATOM 854 C C . THR A 1 106 ? 3.645 11.93 -9.172 1 96.19 106 THR A C 1
ATOM 856 O O . THR A 1 106 ? 4.273 11.078 -9.805 1 96.19 106 THR A O 1
ATOM 859 N N . VAL A 1 107 ? 3.014 11.688 -8.062 1 96.19 107 VAL A N 1
ATOM 860 C CA . VAL A 1 107 ? 3.053 10.352 -7.477 1 96.19 107 VAL A CA 1
ATOM 861 C C . VAL A 1 107 ? 1.632 9.875 -7.188 1 96.19 107 VAL A C 1
ATOM 863 O O . VAL A 1 107 ? 0.713 10.68 -7.047 1 96.19 107 VAL A O 1
ATOM 866 N N . GLU A 1 108 ? 1.477 8.586 -7.195 1 96.88 108 GLU A N 1
ATOM 867 C CA . GLU A 1 108 ? 0.219 7.941 -6.824 1 96.88 108 GLU A CA 1
ATOM 868 C C . GLU A 1 108 ? 0.386 7.082 -5.578 1 96.88 108 GLU A C 1
ATOM 870 O O . GLU A 1 108 ? 1.407 6.41 -5.41 1 96.88 108 GLU A O 1
ATOM 875 N N . LEU A 1 109 ? -0.573 7.191 -4.652 1 97.19 109 LEU A N 1
ATOM 876 C CA . LEU A 1 109 ? -0.562 6.352 -3.459 1 97.19 109 LEU A CA 1
ATOM 877 C C . LEU A 1 109 ? -1.97 5.879 -3.113 1 97.19 109 LEU A C 1
ATOM 879 O O . LEU A 1 109 ? -2.955 6.461 -3.576 1 97.19 109 LEU A O 1
ATOM 883 N N . LEU A 1 110 ? -2.07 4.762 -2.459 1 97.88 110 LEU A N 1
ATOM 884 C CA . LEU A 1 110 ? -3.268 4.301 -1.764 1 97.88 110 LEU A CA 1
ATOM 885 C C . LEU A 1 110 ? -3.158 4.562 -0.265 1 97.88 110 LEU A C 1
ATOM 887 O O . LEU A 1 110 ? -2.26 4.035 0.397 1 97.88 110 LEU A O 1
ATOM 891 N N . THR A 1 111 ? -3.982 5.379 0.241 1 98.25 111 THR A N 1
ATOM 892 C CA . THR A 1 111 ? -4.027 5.598 1.683 1 98.25 111 THR A CA 1
ATOM 893 C C . THR A 1 111 ? -5.133 4.762 2.322 1 98.25 111 THR A C 1
ATOM 895 O O . THR A 1 111 ? -6.297 4.859 1.932 1 98.25 111 THR A O 1
ATOM 898 N N . ALA A 1 112 ? -4.781 3.9 3.193 1 97.5 112 ALA A N 1
ATOM 899 C CA . ALA A 1 112 ? -5.738 3.164 4.012 1 97.5 112 ALA A CA 1
ATOM 900 C C . ALA A 1 112 ? -5.941 3.844 5.363 1 97.5 112 ALA A C 1
ATOM 902 O O . ALA A 1 112 ? -5 3.973 6.148 1 97.5 112 ALA A O 1
ATOM 903 N N . LEU A 1 113 ? -7.141 4.25 5.641 1 98.31 113 LEU A N 1
ATOM 904 C CA . LEU A 1 113 ? -7.477 4.945 6.883 1 98.31 113 LEU A CA 1
ATOM 905 C C . LEU A 1 113 ? -8.32 4.055 7.789 1 98.31 113 LEU A C 1
ATOM 907 O O . LEU A 1 113 ? -9.336 3.512 7.363 1 98.31 113 LEU A O 1
ATOM 911 N N . SER A 1 114 ? -7.844 3.826 8.977 1 97.81 114 SER A N 1
ATOM 912 C CA . SER A 1 114 ? -8.68 3.211 10.008 1 97.81 114 SER A CA 1
ATOM 913 C C . SER A 1 114 ? -9.477 4.262 10.766 1 97.81 114 SER A C 1
ATOM 915 O O . SER A 1 114 ? -8.914 5.23 11.281 1 97.81 114 SER A O 1
ATOM 917 N N . LEU A 1 115 ? -10.727 4.078 10.82 1 98.19 115 LEU A N 1
ATOM 918 C CA . LEU A 1 115 ? -11.609 5.059 11.438 1 98.19 115 LEU A CA 1
ATOM 919 C C . LEU A 1 115 ? -12.133 4.551 12.781 1 98.19 115 LEU A C 1
ATOM 921 O O . LEU A 1 115 ? -12.453 3.369 12.922 1 98.19 115 LEU A O 1
ATOM 925 N N . ARG A 1 116 ? -12.094 5.383 13.719 1 97.75 116 ARG A N 1
ATOM 926 C CA . ARG A 1 116 ? -12.727 5.121 15.008 1 97.75 116 ARG A CA 1
ATOM 927 C C . ARG A 1 116 ? -14.086 5.801 15.102 1 97.75 116 ARG A C 1
ATOM 929 O O . ARG A 1 116 ? -14.188 7.02 14.953 1 97.75 116 ARG A O 1
ATOM 936 N N . LYS A 1 117 ? -15.016 4.977 15.328 1 96.31 117 LYS A N 1
ATOM 937 C CA . LYS A 1 117 ? -16.391 5.473 15.414 1 96.31 117 LYS A CA 1
ATOM 938 C C . LYS A 1 117 ? -16.672 6.047 16.797 1 96.31 117 LYS A C 1
ATOM 940 O O . LYS A 1 117 ? -16.234 5.5 17.812 1 96.31 117 LYS A O 1
ATOM 945 N N . ALA A 1 118 ? -17.312 7.137 16.797 1 96 118 ALA A N 1
ATOM 946 C CA . ALA A 1 118 ? -17.766 7.773 18.031 1 96 118 ALA A CA 1
ATOM 947 C C . ALA A 1 118 ? -19.172 8.359 17.859 1 96 118 ALA A C 1
ATOM 949 O O . ALA A 1 118 ? -19.688 8.453 16.75 1 96 118 ALA A O 1
ATOM 950 N N . ARG A 1 119 ? -19.859 8.609 18.906 1 94.06 119 ARG A N 1
ATOM 951 C CA . ARG A 1 119 ? -21.172 9.219 18.906 1 94.06 119 ARG A CA 1
ATOM 952 C C . ARG A 1 119 ? -21.109 10.672 19.375 1 94.06 119 ARG A C 1
ATOM 954 O O . ARG A 1 119 ? -20.594 10.961 20.453 1 94.06 119 ARG A O 1
ATOM 961 N N . LYS A 1 120 ? -21.406 11.469 18.453 1 92.38 120 LYS A N 1
ATOM 962 C CA . LYS A 1 120 ? -21.484 12.898 18.766 1 92.38 120 LYS A CA 1
ATOM 963 C C . LYS A 1 120 ? -22.875 13.438 18.469 1 92.38 120 LYS A C 1
ATOM 965 O O . LYS A 1 120 ? -23.375 13.312 17.344 1 92.38 120 LYS A O 1
ATOM 970 N N . HIS A 1 121 ? -23.547 14.094 19.516 1 92.62 121 HIS A N 1
ATOM 971 C CA . HIS A 1 121 ? -24.891 14.648 19.375 1 92.62 121 HIS A CA 1
ATOM 972 C C . HIS A 1 121 ? -25.828 13.648 18.734 1 92.62 121 HIS A C 1
ATOM 974 O O . HIS A 1 121 ? -26.516 13.969 17.75 1 92.62 121 HIS A O 1
ATOM 980 N N . ASP A 1 122 ? -25.766 12.477 19 1 91.56 122 ASP A N 1
ATOM 981 C CA . ASP A 1 122 ? -26.656 11.383 18.625 1 91.56 122 ASP A CA 1
ATOM 982 C C . ASP A 1 122 ? -26.406 10.953 17.172 1 91.56 122 ASP A C 1
ATOM 984 O O . ASP A 1 122 ? -27.281 10.391 16.531 1 91.56 122 ASP A O 1
ATOM 988 N N . LYS A 1 123 ? -25.312 11.43 16.734 1 94.62 123 LYS A N 1
ATOM 989 C CA . LYS A 1 123 ? -24.906 10.977 15.398 1 94.62 123 LYS A CA 1
ATOM 990 C C . LYS A 1 123 ? -23.578 10.227 15.453 1 94.62 123 LYS A C 1
ATOM 992 O O . LYS A 1 123 ? -22.734 10.516 16.312 1 94.62 123 LYS A O 1
ATOM 997 N N . ASP A 1 124 ? -23.5 9.242 14.578 1 94.19 124 ASP A N 1
ATOM 998 C CA . ASP A 1 124 ? -22.219 8.562 14.406 1 94.19 124 ASP A CA 1
ATOM 999 C C . ASP A 1 124 ? -21.219 9.445 13.664 1 94.19 124 ASP A C 1
ATOM 1001 O O . ASP A 1 124 ? -21.562 10.047 12.641 1 94.19 124 ASP A O 1
ATOM 1005 N N . VAL A 1 125 ? -20.109 9.578 14.281 1 97.12 125 VAL A N 1
ATOM 1006 C CA . VAL A 1 125 ? -19.016 10.305 13.633 1 97.12 125 VAL A CA 1
ATOM 1007 C C . VAL A 1 125 ? -17.766 9.43 13.602 1 97.12 125 VAL A C 1
ATOM 1009 O O . VAL A 1 125 ? -17.578 8.57 14.461 1 97.12 125 VAL A O 1
ATOM 1012 N N . TYR A 1 126 ? -16.953 9.648 12.617 1 97.81 126 TYR A N 1
ATOM 1013 C CA . TYR A 1 126 ? -15.742 8.852 12.406 1 97.81 126 TYR A CA 1
ATOM 1014 C C . TYR A 1 126 ? -14.492 9.719 12.461 1 97.81 126 TYR A C 1
ATOM 1016 O O . TYR A 1 126 ? -14.445 10.789 11.852 1 97.81 126 TYR A O 1
ATOM 1024 N N . TYR A 1 127 ? -13.508 9.258 13.211 1 98.56 127 TYR A N 1
ATOM 1025 C CA . TYR A 1 127 ? -12.203 9.906 13.312 1 98.56 127 TYR A CA 1
ATOM 1026 C C . TYR A 1 127 ? -11.109 9.023 12.734 1 98.56 127 TYR A C 1
ATOM 1028 O O . TYR A 1 127 ? -11.148 7.801 12.883 1 98.56 127 TYR A O 1
ATOM 1036 N N . ILE A 1 128 ? -10.188 9.609 12.102 1 98.75 128 ILE A N 1
ATOM 1037 C CA . ILE A 1 128 ? -9.039 8.867 11.602 1 98.75 128 ILE A CA 1
ATOM 1038 C C . ILE A 1 128 ? -8.109 8.508 12.758 1 98.75 128 ILE A C 1
ATOM 1040 O O . ILE A 1 128 ? -7.547 9.391 13.406 1 98.75 128 ILE A O 1
ATOM 1044 N N . SER A 1 129 ? -7.973 7.27 13.039 1 98.75 129 SER A N 1
ATOM 1045 C CA . SER A 1 129 ? -7.09 6.812 14.102 1 98.75 129 SER A CA 1
ATOM 1046 C C . SER A 1 129 ? -5.77 6.297 13.547 1 98.75 129 SER A C 1
ATOM 1048 O O . SER A 1 129 ? -4.777 6.199 14.273 1 98.75 129 SER A O 1
ATOM 1050 N N . ARG A 1 130 ? -5.824 5.895 12.312 1 98.69 130 ARG A N 1
ATOM 1051 C CA . ARG A 1 130 ? -4.609 5.422 11.648 1 98.69 130 ARG A CA 1
ATOM 1052 C C . ARG A 1 130 ? -4.605 5.812 10.18 1 98.69 130 ARG A C 1
ATOM 1054 O O . ARG A 1 130 ? -5.59 5.594 9.469 1 98.69 130 ARG A O 1
ATOM 1061 N N . GLN A 1 131 ? -3.568 6.441 9.75 1 98.88 131 GLN A N 1
ATOM 1062 C CA . GLN A 1 131 ? -3.291 6.691 8.344 1 98.88 131 GLN A CA 1
ATOM 1063 C C . GLN A 1 131 ? -2.133 5.832 7.848 1 98.88 131 GLN A C 1
ATOM 1065 O O . GLN A 1 131 ? -1.022 5.914 8.375 1 98.88 131 GLN A O 1
ATOM 1070 N N . ASN A 1 132 ? -2.369 4.973 6.941 1 98.44 132 ASN A N 1
ATOM 1071 C CA . ASN A 1 132 ? -1.395 4.078 6.324 1 98.44 132 ASN A CA 1
ATOM 1072 C C . ASN A 1 132 ? -1.216 4.383 4.84 1 98.44 132 ASN A C 1
ATOM 1074 O O . ASN A 1 132 ? -2.004 3.926 4.012 1 98.44 132 ASN A O 1
ATOM 1078 N N . ASP A 1 133 ? -0.17 5.145 4.535 1 98.44 133 ASP A N 1
ATOM 1079 C CA . ASP A 1 133 ? 0.127 5.512 3.154 1 98.44 133 ASP A CA 1
ATOM 1080 C C . ASP A 1 133 ? 0.96 4.43 2.469 1 98.44 133 ASP A C 1
ATOM 1082 O O . ASP A 1 133 ? 2.076 4.129 2.9 1 98.44 133 ASP A O 1
ATOM 1086 N N . LEU A 1 134 ? 0.416 3.951 1.382 1 98.31 134 LEU A N 1
ATOM 1087 C CA . LEU A 1 134 ? 1.053 2.844 0.675 1 98.31 134 LEU A CA 1
ATOM 1088 C C . LEU A 1 134 ? 1.452 3.258 -0.737 1 98.31 134 LEU A C 1
ATOM 1090 O O . LEU A 1 134 ? 0.617 3.736 -1.508 1 98.31 134 LEU A O 1
ATOM 1094 N N . TYR A 1 135 ? 2.74 3.088 -1.028 1 97.25 135 TYR A N 1
ATOM 1095 C CA . TYR A 1 135 ? 3.33 3.408 -2.322 1 97.25 135 TYR A CA 1
ATOM 1096 C C . TYR A 1 135 ? 4.023 2.191 -2.924 1 97.25 135 TYR A C 1
ATOM 1098 O O . TYR A 1 135 ? 4.578 1.363 -2.197 1 97.25 135 TYR A O 1
ATOM 1106 N N . GLN A 1 136 ? 3.953 2.199 -4.238 1 97.5 136 GLN A N 1
ATOM 1107 C CA . GLN A 1 136 ? 4.969 1.371 -4.879 1 97.5 136 GLN A CA 1
ATOM 1108 C C . GLN A 1 136 ? 6.344 2.025 -4.797 1 97.5 136 GLN A C 1
ATOM 1110 O O . GLN A 1 136 ? 6.449 3.244 -4.652 1 97.5 136 GLN A O 1
ATOM 1115 N N . THR A 1 137 ? 7.359 1.246 -4.949 1 96.44 137 THR A N 1
ATOM 1116 C CA . THR A 1 137 ? 8.742 1.697 -4.797 1 96.44 137 THR A CA 1
ATOM 1117 C C . THR A 1 137 ? 9.062 2.799 -5.801 1 96.44 137 THR A C 1
ATOM 1119 O O . THR A 1 137 ? 9.727 3.779 -5.461 1 96.44 137 THR A O 1
ATOM 1122 N N . GLU A 1 138 ? 8.586 2.684 -7.043 1 96.5 138 GLU A N 1
ATOM 1123 C CA . GLU A 1 138 ? 8.93 3.672 -8.062 1 96.5 138 GLU A CA 1
ATOM 1124 C C . GLU A 1 138 ? 8.281 5.02 -7.758 1 96.5 138 GLU A C 1
ATOM 1126 O O . GLU A 1 138 ? 8.812 6.066 -8.148 1 96.5 138 GLU A O 1
ATOM 1131 N N . GLU A 1 139 ? 7.207 4.988 -6.996 1 94.75 139 GLU A N 1
ATOM 1132 C CA . GLU A 1 139 ? 6.52 6.234 -6.672 1 94.75 139 GLU A CA 1
ATOM 1133 C C . GLU A 1 139 ? 7.305 7.051 -5.652 1 94.75 139 GLU A C 1
ATOM 1135 O O . GLU A 1 139 ? 7.594 8.227 -5.879 1 94.75 139 GLU A O 1
ATOM 1140 N N . TRP A 1 140 ? 7.676 6.402 -4.551 1 91.81 140 TRP A N 1
ATOM 1141 C CA . TRP A 1 140 ? 8.344 7.207 -3.531 1 91.81 140 TRP A CA 1
ATOM 1142 C C . TRP A 1 140 ? 9.797 7.48 -3.918 1 91.81 140 TRP A C 1
ATOM 1144 O O . TRP A 1 140 ? 10.359 8.516 -3.547 1 91.81 140 TRP A O 1
ATOM 1154 N N . VAL A 1 141 ? 10.422 6.656 -4.746 1 92.62 141 VAL A N 1
ATOM 1155 C CA . VAL A 1 141 ? 11.758 6.941 -5.266 1 92.62 141 VAL A CA 1
ATOM 1156 C C . VAL A 1 141 ? 11.695 8.141 -6.207 1 92.62 141 VAL A C 1
ATOM 1158 O O . VAL A 1 141 ? 12.578 9.008 -6.18 1 92.62 141 VAL A O 1
ATOM 1161 N N . HIS A 1 142 ? 10.719 8.117 -7.062 1 90.38 142 HIS A N 1
ATOM 1162 C CA . HIS A 1 142 ? 10.531 9.234 -7.984 1 90.38 142 HIS A CA 1
ATOM 1163 C C . HIS A 1 142 ? 10.344 10.547 -7.227 1 90.38 142 HIS A C 1
ATOM 1165 O O . HIS A 1 142 ? 10.758 11.609 -7.707 1 90.38 142 HIS A O 1
ATOM 1171 N N . PHE A 1 143 ? 9.766 10.445 -6.105 1 86.19 143 PHE A N 1
ATOM 1172 C CA . PHE A 1 143 ? 9.578 11.609 -5.254 1 86.19 143 PHE A CA 1
ATOM 1173 C C . PHE A 1 143 ? 10.922 12.188 -4.816 1 86.19 143 PHE A C 1
ATOM 1175 O O . PHE A 1 143 ? 11.094 13.406 -4.77 1 86.19 143 PHE A O 1
ATOM 1182 N N . LEU A 1 144 ? 11.891 11.414 -4.574 1 87 144 LEU A N 1
ATOM 1183 C CA . LEU A 1 144 ? 13.18 11.836 -4.035 1 87 144 LEU A CA 1
ATOM 1184 C C . LEU A 1 144 ? 14.188 12.078 -5.156 1 87 144 LEU A C 1
ATOM 1186 O O . LEU A 1 144 ? 15.039 12.969 -5.051 1 87 144 LEU A O 1
ATOM 1190 N N . ILE A 1 145 ? 14.141 11.25 -6.156 1 90.56 145 ILE A N 1
ATOM 1191 C CA . ILE A 1 145 ? 15.195 11.227 -7.164 1 90.56 145 ILE A CA 1
ATOM 1192 C C . ILE A 1 145 ? 14.594 11.477 -8.547 1 90.56 145 ILE A C 1
ATOM 1194 O O . ILE A 1 145 ? 13.812 10.664 -9.039 1 90.56 145 ILE A O 1
ATOM 1198 N N . PRO A 1 146 ? 15.203 12.594 -9.18 1 87.25 146 PRO A N 1
ATOM 1199 C CA . PRO A 1 146 ? 14.781 12.766 -10.57 1 87.25 146 PRO A CA 1
ATOM 1200 C C . PRO A 1 146 ? 15.078 11.539 -11.43 1 87.25 146 PRO A C 1
ATOM 1202 O O . PRO A 1 146 ? 16.125 10.906 -11.273 1 87.25 146 PRO A O 1
ATOM 1205 N N . CYS A 1 147 ? 14.211 11.094 -12.266 1 89.31 147 CYS A N 1
ATOM 1206 C CA . CYS A 1 147 ? 14.32 9.953 -13.172 1 89.31 147 CYS A CA 1
ATOM 1207 C C . CYS A 1 147 ? 14.344 8.641 -12.398 1 89.31 147 CYS A C 1
ATOM 1209 O O . CYS A 1 147 ? 14.711 7.602 -12.945 1 89.31 147 CYS A O 1
ATOM 1211 N N . GLY A 1 148 ? 14.016 8.711 -11.18 1 94.06 148 GLY A N 1
ATOM 1212 C CA . GLY A 1 148 ? 14 7.5 -10.375 1 94.06 148 GLY A CA 1
ATOM 1213 C C . GLY A 1 148 ? 12.945 6.5 -10.82 1 94.06 148 GLY A C 1
ATOM 1214 O O . GLY A 1 148 ? 13.172 5.289 -10.75 1 94.06 148 GLY A O 1
ATOM 1215 N N . ARG A 1 149 ? 11.867 6.918 -11.312 1 95.44 149 ARG A N 1
ATOM 1216 C CA . ARG A 1 149 ? 10.727 6.066 -11.641 1 95.44 149 ARG A CA 1
ATOM 1217 C C . ARG A 1 149 ? 11.078 5.098 -12.766 1 95.44 149 ARG A C 1
ATOM 1219 O O . ARG A 1 149 ? 11.016 3.879 -12.586 1 95.44 149 ARG A O 1
ATOM 1226 N N . PRO A 1 150 ? 11.508 5.57 -13.961 1 96.69 150 PRO A N 1
ATOM 1227 C CA . PRO A 1 150 ? 11.82 4.605 -15.016 1 96.69 150 PRO A CA 1
ATOM 1228 C C . PRO A 1 150 ? 12.922 3.629 -14.617 1 96.69 150 PRO A C 1
ATOM 1230 O O . PRO A 1 150 ? 12.906 2.469 -15.031 1 96.69 150 PRO A O 1
ATOM 1233 N N . ILE A 1 151 ? 13.828 4.074 -13.766 1 97.69 151 ILE A N 1
ATOM 1234 C CA . ILE A 1 151 ? 14.914 3.209 -13.328 1 97.69 151 ILE A CA 1
ATOM 1235 C C . ILE A 1 151 ? 14.352 2.066 -12.484 1 97.69 151 ILE A C 1
ATOM 1237 O O . ILE A 1 151 ? 14.664 0.897 -12.727 1 97.69 151 ILE A O 1
ATOM 1241 N N . ILE A 1 152 ? 13.539 2.451 -11.492 1 98.06 152 ILE A N 1
ATOM 1242 C CA . ILE A 1 152 ? 12.984 1.438 -10.602 1 98.06 152 ILE A CA 1
ATOM 1243 C C . ILE A 1 152 ? 12.031 0.533 -11.375 1 98.06 152 ILE A C 1
ATOM 1245 O O . ILE A 1 152 ? 11.992 -0.678 -11.141 1 98.06 152 ILE A O 1
ATOM 1249 N N . GLU A 1 153 ? 11.281 1.049 -12.312 1 98.06 153 GLU A N 1
ATOM 1250 C CA . GLU A 1 153 ? 10.352 0.255 -13.109 1 98.06 153 GLU A CA 1
ATOM 1251 C C . GLU A 1 153 ? 11.102 -0.778 -13.953 1 98.06 153 GLU A C 1
ATOM 1253 O O . GLU A 1 153 ? 10.664 -1.925 -14.07 1 98.06 153 GLU A O 1
ATOM 1258 N N . ILE A 1 154 ? 12.172 -0.369 -14.57 1 98.38 154 ILE A N 1
ATOM 1259 C CA . ILE A 1 154 ? 12.977 -1.277 -15.375 1 98.38 154 ILE A CA 1
ATOM 1260 C C . ILE A 1 154 ? 13.57 -2.367 -14.484 1 98.38 154 ILE A C 1
ATOM 1262 O O . ILE A 1 154 ? 13.539 -3.549 -14.828 1 98.38 154 ILE A O 1
ATOM 1266 N N . LEU A 1 155 ? 14.141 -1.945 -13.344 1 98.5 155 LEU A N 1
ATOM 1267 C CA . LEU A 1 155 ? 14.719 -2.908 -12.414 1 98.5 155 LEU A CA 1
ATOM 1268 C C . LEU A 1 155 ? 13.664 -3.916 -11.953 1 98.5 155 LEU A C 1
ATOM 1270 O O . LEU A 1 155 ? 13.938 -5.117 -11.898 1 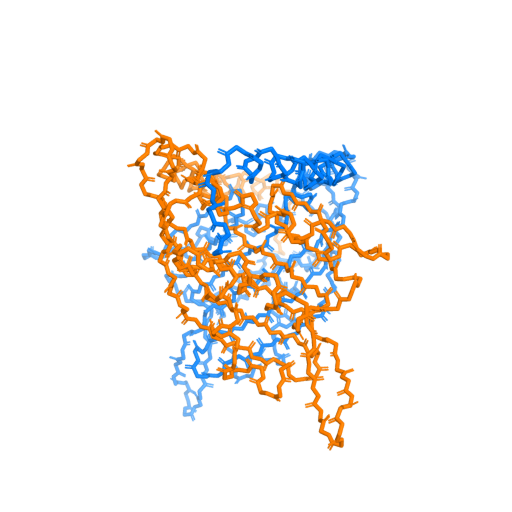98.5 155 LEU A O 1
ATOM 1274 N N . LYS A 1 156 ? 12.492 -3.441 -11.617 1 98.62 156 LYS A N 1
ATOM 1275 C CA . LYS A 1 156 ? 11.422 -4.32 -11.164 1 98.62 156 LYS A CA 1
ATOM 1276 C C . LYS A 1 156 ? 11.008 -5.293 -12.266 1 98.62 156 LYS A C 1
ATOM 1278 O O . LYS A 1 156 ? 10.695 -6.453 -11.992 1 98.62 156 LYS A O 1
ATOM 1283 N N . LEU A 1 157 ? 10.891 -4.797 -13.469 1 98.75 157 LEU A N 1
ATOM 1284 C CA . LEU A 1 157 ? 10.578 -5.664 -14.602 1 98.75 157 LEU A CA 1
ATOM 1285 C C . LEU A 1 157 ? 11.641 -6.75 -14.758 1 98.75 157 LEU A C 1
ATOM 1287 O O . LEU A 1 157 ? 11.305 -7.926 -14.945 1 98.75 157 LEU A O 1
ATOM 1291 N N . MET A 1 158 ? 12.914 -6.383 -14.711 1 98.81 158 MET A N 1
ATOM 1292 C CA . MET A 1 158 ? 14.016 -7.336 -14.828 1 98.81 158 MET A CA 1
ATOM 1293 C C . MET A 1 158 ? 13.938 -8.398 -13.734 1 98.81 158 MET A C 1
ATOM 1295 O O . MET A 1 158 ? 14.109 -9.586 -14.008 1 98.81 158 MET A O 1
ATOM 1299 N N . VAL A 1 159 ? 13.672 -7.945 -12.539 1 98.56 159 VAL A N 1
ATOM 1300 C CA . VAL A 1 159 ? 13.555 -8.891 -11.438 1 98.56 159 VAL A CA 1
ATOM 1301 C C . VAL A 1 159 ? 12.383 -9.844 -11.695 1 98.56 159 VAL A C 1
ATOM 1303 O O . VAL A 1 159 ? 12.492 -11.047 -11.445 1 98.56 159 VAL A O 1
ATOM 1306 N N . GLY A 1 160 ? 11.227 -9.328 -12.133 1 98.62 160 GLY A N 1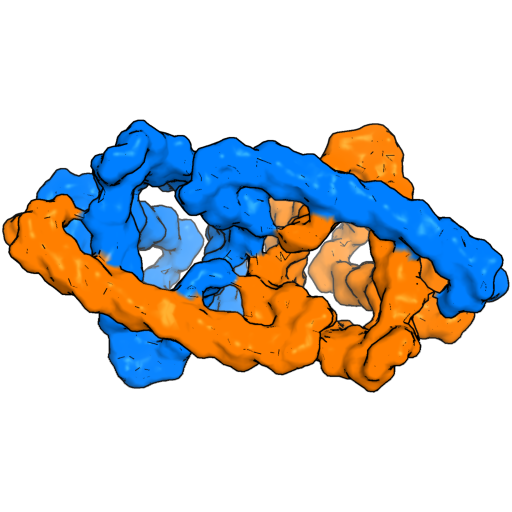
ATOM 1307 C CA . GLY A 1 160 ? 10.102 -10.188 -12.484 1 98.62 160 GLY A CA 1
ATOM 1308 C C . GLY A 1 160 ? 10.461 -11.25 -13.508 1 98.62 160 GLY A C 1
ATOM 1309 O O . GLY A 1 160 ? 10.148 -12.43 -13.32 1 98.62 160 GLY A O 1
ATOM 1310 N N . ILE A 1 161 ? 11.164 -10.82 -14.531 1 98.56 161 ILE A N 1
ATOM 1311 C CA . ILE A 1 161 ? 11.594 -11.742 -15.586 1 98.56 161 ILE A CA 1
ATOM 1312 C C . ILE A 1 161 ? 12.586 -12.75 -15.016 1 98.56 161 ILE A C 1
ATOM 1314 O O . ILE A 1 161 ? 12.516 -13.938 -15.336 1 98.56 161 ILE A O 1
ATOM 1318 N N . PHE A 1 162 ? 13.5 -12.273 -14.195 1 98.62 162 PHE A N 1
ATOM 1319 C CA . PHE A 1 162 ? 14.5 -13.133 -13.57 1 98.62 162 PHE A CA 1
ATOM 1320 C C . PHE A 1 162 ? 13.828 -14.188 -12.695 1 98.62 162 PHE A C 1
ATOM 1322 O O . PHE A 1 162 ? 14.266 -15.344 -12.672 1 98.62 162 PHE A O 1
ATOM 1329 N N . CYS A 1 163 ? 12.797 -13.828 -11.977 1 98 163 CYS A N 1
ATOM 1330 C CA . CYS A 1 163 ? 12.047 -14.789 -11.172 1 98 163 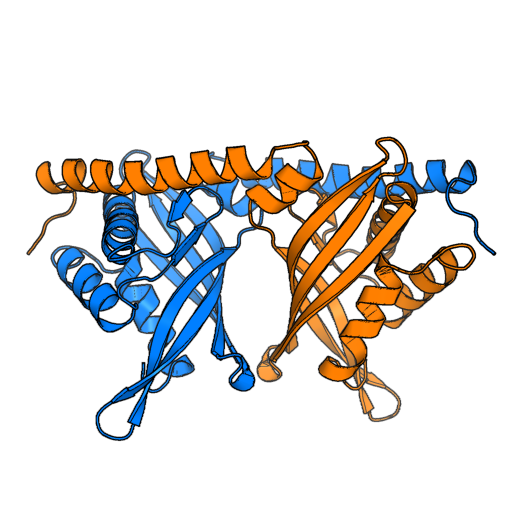CYS A CA 1
ATOM 1331 C C . CYS A 1 163 ? 11.5 -15.914 -12.039 1 98 163 CYS A C 1
ATOM 1333 O O . CYS A 1 163 ? 11.508 -17.078 -11.625 1 98 163 CYS A O 1
ATOM 1335 N N . TYR A 1 164 ? 10.992 -15.57 -13.234 1 97.81 164 TYR A N 1
ATOM 1336 C CA . TYR A 1 164 ? 10.492 -16.578 -14.156 1 97.81 164 TYR A CA 1
ATOM 1337 C C . TYR A 1 164 ? 11.578 -17.594 -14.508 1 97.81 164 TYR A C 1
ATOM 1339 O O . TYR A 1 164 ? 11.375 -18.797 -14.383 1 97.81 164 TYR A O 1
ATOM 1347 N N . TYR A 1 165 ? 12.75 -17.125 -14.844 1 98.12 165 TYR A N 1
ATOM 1348 C CA . TYR A 1 165 ? 13.828 -18.016 -15.258 1 98.12 165 TYR A CA 1
ATOM 1349 C C . TYR A 1 165 ? 14.367 -18.812 -14.07 1 98.12 165 TYR A C 1
ATOM 1351 O O . TYR A 1 165 ? 14.734 -19.984 -14.211 1 98.12 165 TYR A O 1
ATOM 1359 N N . LEU A 1 166 ? 14.453 -18.141 -12.922 1 97.44 166 LEU A N 1
ATOM 1360 C CA . LEU A 1 166 ? 14.891 -18.844 -11.727 1 97.44 166 LEU A CA 1
ATOM 1361 C C . LEU A 1 166 ? 13.914 -19.969 -11.375 1 97.44 166 LEU A C 1
ATOM 1363 O O . LEU A 1 166 ? 14.32 -21.016 -10.875 1 97.44 166 LEU A O 1
ATOM 1367 N N . SER A 1 167 ? 12.664 -19.672 -11.602 1 96.5 167 SER A N 1
ATOM 1368 C CA . SER A 1 167 ? 11.68 -20.719 -11.336 1 96.5 167 SER A CA 1
ATOM 1369 C C . SER A 1 167 ? 11.898 -21.922 -12.242 1 96.5 167 SER A C 1
ATOM 1371 O O . SER A 1 167 ? 11.773 -23.062 -11.805 1 96.5 167 SER A O 1
ATOM 1373 N N . LEU A 1 168 ? 12.219 -21.734 -13.555 1 96.62 168 LEU A N 1
ATOM 1374 C CA . LEU A 1 168 ? 12.508 -22.828 -14.469 1 96.62 168 LEU A CA 1
ATOM 1375 C C . LEU A 1 168 ? 13.664 -23.672 -13.953 1 96.62 168 LEU A C 1
ATOM 1377 O O . LEU A 1 168 ? 13.609 -24.906 -14 1 96.62 168 LEU A O 1
ATOM 1381 N N . ILE A 1 169 ? 14.641 -23.016 -13.477 1 96.5 169 ILE A N 1
ATOM 1382 C CA . ILE A 1 169 ? 15.812 -23.688 -12.953 1 96.5 169 ILE A CA 1
ATOM 1383 C C . ILE A 1 169 ? 15.43 -24.5 -11.711 1 96.5 169 ILE A C 1
ATOM 1385 O O . ILE A 1 169 ? 15.75 -25.688 -11.609 1 96.5 169 ILE A O 1
ATOM 1389 N N . GLY A 1 170 ? 14.766 -23.859 -10.812 1 93.88 170 GLY A N 1
ATOM 1390 C CA . GLY A 1 170 ? 14.359 -24.547 -9.594 1 93.88 170 GLY A CA 1
ATOM 1391 C C . GLY A 1 170 ? 13.469 -25.75 -9.859 1 93.88 170 GLY A C 1
ATOM 1392 O O . GLY A 1 170 ? 13.648 -26.812 -9.25 1 93.88 170 GLY A O 1
ATOM 1393 N N . LEU A 1 171 ? 12.539 -25.578 -10.711 1 91.81 171 LEU A N 1
ATOM 1394 C CA . LEU A 1 171 ? 11.625 -26.656 -11.062 1 91.81 171 LEU A CA 1
ATOM 1395 C C . LEU A 1 171 ? 12.375 -27.797 -11.766 1 91.81 171 LEU A C 1
ATOM 1397 O O . LEU A 1 171 ? 12.117 -28.969 -11.5 1 91.81 171 LEU A O 1
ATOM 1401 N N . SER A 1 172 ? 13.25 -27.438 -12.641 1 92.81 172 SER A N 1
ATOM 1402 C CA . SER A 1 172 ? 14.039 -28.438 -13.359 1 92.81 172 SER A CA 1
ATOM 1403 C C . SER A 1 172 ? 14.922 -29.234 -12.398 1 92.81 172 SER A C 1
ATOM 1405 O O . SER A 1 172 ? 15.18 -30.422 -12.625 1 92.81 172 SER A O 1
ATOM 1407 N N . LEU A 1 173 ? 15.344 -28.594 -11.297 1 92.62 173 LEU A N 1
ATOM 1408 C CA . LEU A 1 173 ? 16.188 -29.234 -10.305 1 92.62 173 LEU A CA 1
ATOM 1409 C C . LEU A 1 173 ? 15.359 -30.047 -9.305 1 92.62 173 LEU A C 1
ATOM 1411 O O . LEU A 1 173 ? 15.898 -30.641 -8.375 1 92.62 173 LEU A O 1
ATOM 1415 N N . GLY A 1 174 ? 14.07 -30 -9.453 1 88.88 174 GLY A N 1
ATOM 1416 C CA . GLY A 1 174 ? 13.188 -30.781 -8.594 1 88.88 174 GLY A CA 1
ATOM 1417 C C . GLY A 1 174 ? 13.008 -30.172 -7.215 1 88.88 174 GLY A C 1
ATOM 1418 O O . GLY A 1 174 ? 12.711 -30.891 -6.25 1 88.88 174 GLY A O 1
ATOM 1419 N N . MET A 1 175 ? 13.234 -28.891 -7.148 1 88.75 175 MET A N 1
ATOM 1420 C CA . MET A 1 175 ? 13.133 -28.234 -5.84 1 88.75 175 MET A CA 1
ATOM 1421 C C . MET A 1 175 ? 11.688 -28.172 -5.375 1 88.75 175 MET A C 1
ATOM 1423 O O . MET A 1 175 ? 11.414 -28.062 -4.18 1 88.75 175 MET A O 1
ATOM 1427 N N . VAL A 1 176 ? 10.789 -28.094 -6.301 1 85.06 176 VAL A N 1
ATOM 1428 C CA . VAL A 1 176 ? 9.359 -28.219 -6.039 1 85.06 176 VAL A CA 1
ATOM 1429 C C . VAL A 1 176 ? 8.758 -29.281 -6.945 1 85.06 176 VAL A C 1
ATOM 1431 O O . VAL A 1 176 ? 8.984 -29.281 -8.156 1 85.06 176 VAL A O 1
ATOM 1434 N N . THR A 1 177 ? 8.297 -30.297 -6.363 1 69.62 177 THR A N 1
ATOM 1435 C CA . THR A 1 177 ? 7.918 -31.453 -7.168 1 69.62 177 THR A CA 1
ATOM 1436 C C . THR A 1 177 ? 6.477 -31.344 -7.648 1 69.62 177 THR A C 1
ATOM 1438 O O . THR A 1 177 ? 5.625 -30.797 -6.938 1 69.62 177 THR A O 1
ATOM 1441 N N . LYS A 1 178 ? 6.32 -31.438 -9.023 1 64.31 178 LYS A N 1
ATOM 1442 C CA . LYS A 1 178 ? 5.004 -31.656 -9.617 1 64.31 178 LYS A CA 1
ATOM 1443 C C . LYS A 1 178 ? 4.434 -33 -9.234 1 64.31 178 LYS A C 1
ATOM 1445 O O . LYS A 1 178 ? 5.184 -33.969 -9.07 1 64.31 178 LYS A O 1
ATOM 1450 N N . PRO A 1 179 ? 3.199 -33.156 -8.906 1 53.31 179 PRO A N 1
ATOM 1451 C CA . PRO A 1 179 ? 2.822 -34.562 -8.781 1 53.31 179 PRO A CA 1
ATOM 1452 C C . PRO A 1 179 ? 3.078 -35.375 -10.055 1 53.31 179 PRO A C 1
ATOM 1454 O O . PRO A 1 179 ? 3.1 -34.812 -11.148 1 53.31 179 PRO A O 1
ATOM 1457 N N . MET B 1 1 ? -14.141 -15.367 -10.75 1 96.56 1 MET B N 1
ATOM 1458 C CA . MET B 1 1 ? -14.898 -15.5 -9.508 1 96.56 1 MET B CA 1
ATOM 1459 C C . MET B 1 1 ? -16.344 -15.07 -9.711 1 96.56 1 MET B C 1
ATOM 1461 O O . MET B 1 1 ? -16.609 -14.023 -10.297 1 96.56 1 MET B O 1
ATOM 1465 N N . GLU B 1 2 ? -17.234 -15.812 -9.203 1 94.94 2 GLU B N 1
ATOM 1466 C CA . GLU B 1 2 ? -18.641 -15.391 -9.164 1 94.94 2 GLU B CA 1
ATOM 1467 C C . GLU B 1 2 ? -18.906 -14.461 -7.984 1 94.94 2 GLU B C 1
ATOM 1469 O O . GLU B 1 2 ? -19.625 -13.469 -8.117 1 94.94 2 GLU B O 1
ATOM 1474 N N . ASN B 1 3 ? -18.375 -14.773 -6.898 1 95.31 3 ASN B N 1
ATOM 1475 C CA . ASN B 1 3 ? -18.406 -13.969 -5.684 1 95.31 3 ASN B CA 1
ATOM 1476 C C . ASN B 1 3 ? -17 -13.688 -5.16 1 95.31 3 ASN B C 1
ATOM 1478 O O . ASN B 1 3 ? -16.5 -14.414 -4.305 1 95.31 3 ASN B O 1
ATOM 1482 N N . PRO B 1 4 ? -16.516 -12.578 -5.598 1 96 4 PRO B N 1
ATOM 1483 C CA . PRO B 1 4 ? -15.133 -12.273 -5.25 1 96 4 PRO B CA 1
ATOM 1484 C C . PRO B 1 4 ? -14.883 -12.297 -3.744 1 96 4 PRO B C 1
ATOM 1486 O O . PRO B 1 4 ? -13.859 -12.82 -3.291 1 96 4 PRO B O 1
ATOM 1489 N N . VAL B 1 5 ? -15.734 -11.781 -2.951 1 94.5 5 VAL B N 1
ATOM 1490 C CA . VAL B 1 5 ? -15.555 -11.672 -1.506 1 94.5 5 VAL B CA 1
ATOM 1491 C C . VAL B 1 5 ? -15.461 -13.07 -0.895 1 94.5 5 VAL B C 1
ATOM 1493 O O . VAL B 1 5 ? -14.633 -13.312 -0.013 1 94.5 5 VAL B O 1
ATOM 1496 N N . GLU B 1 6 ? -16.141 -14 -1.328 1 96.5 6 GLU B N 1
ATOM 1497 C CA . GLU B 1 6 ? -16.203 -15.344 -0.756 1 96.5 6 GLU B CA 1
ATOM 1498 C C . GLU B 1 6 ? -15.07 -16.219 -1.287 1 96.5 6 GLU B C 1
ATOM 1500 O O . GLU B 1 6 ? -14.602 -17.125 -0.595 1 96.5 6 GLU B O 1
ATOM 1505 N N . GLU B 1 7 ? -14.648 -15.945 -2.441 1 97.81 7 GLU B N 1
ATOM 1506 C CA . GLU B 1 7 ? -13.758 -16.891 -3.123 1 97.81 7 GLU B CA 1
ATOM 1507 C C . GLU B 1 7 ? -12.297 -16.438 -3.016 1 97.81 7 GLU B C 1
ATOM 1509 O O . GLU B 1 7 ? -11.383 -17.25 -3.166 1 97.81 7 GLU B O 1
ATOM 1514 N N . ILE B 1 8 ? -12.07 -15.195 -2.748 1 98.19 8 ILE B N 1
ATOM 1515 C CA . ILE B 1 8 ? -10.734 -14.641 -2.898 1 98.19 8 ILE B CA 1
ATOM 1516 C C . ILE B 1 8 ? -9.781 -15.305 -1.903 1 98.19 8 ILE B C 1
ATOM 1518 O O . ILE B 1 8 ? -8.602 -15.508 -2.205 1 98.19 8 ILE B O 1
ATOM 1522 N N . SER B 1 9 ? -10.227 -15.609 -0.723 1 97.56 9 SER B N 1
ATOM 1523 C CA . SER B 1 9 ? -9.352 -16.219 0.271 1 97.56 9 SER B CA 1
ATOM 1524 C C . SER B 1 9 ? -8.758 -17.531 -0.247 1 97.56 9 SER B C 1
ATOM 1526 O O . SER B 1 9 ? -7.559 -17.766 -0.127 1 97.56 9 SER B O 1
ATOM 1528 N N . SER B 1 10 ? -9.602 -18.344 -0.799 1 97.19 10 SER B N 1
ATOM 1529 C CA . SER B 1 10 ? -9.148 -19.625 -1.336 1 97.19 10 SER B CA 1
ATOM 1530 C C . SER B 1 10 ? -8.211 -19.422 -2.525 1 97.19 10 SER B C 1
ATOM 1532 O O . SER B 1 10 ? -7.254 -20.172 -2.705 1 97.19 10 SER B O 1
ATOM 1534 N N . VAL B 1 11 ? -8.516 -18.438 -3.354 1 98.06 11 VAL B N 1
ATOM 1535 C CA . VAL B 1 11 ? -7.68 -18.125 -4.508 1 98.06 11 VAL B CA 1
ATOM 1536 C C . VAL B 1 11 ? -6.266 -17.797 -4.043 1 98.06 11 VAL B C 1
ATOM 1538 O O . VAL B 1 11 ? -5.289 -18.344 -4.551 1 98.06 11 VAL B O 1
ATOM 1541 N N . ILE B 1 12 ? -6.152 -16.891 -3.066 1 98 12 ILE B N 1
ATOM 1542 C CA . ILE B 1 12 ? -4.852 -16.469 -2.57 1 98 12 ILE B CA 1
ATOM 1543 C C . ILE B 1 12 ? -4.133 -17.641 -1.917 1 98 12 ILE B C 1
ATOM 1545 O O . ILE B 1 12 ? -2.928 -17.828 -2.1 1 98 12 ILE B O 1
ATOM 1549 N N . GLN B 1 13 ? -4.832 -18.422 -1.187 1 96.12 13 GLN B N 1
ATOM 1550 C CA . GLN B 1 13 ? -4.254 -19.594 -0.551 1 96.12 13 GLN B CA 1
ATOM 1551 C C . GLN B 1 13 ? -3.682 -20.562 -1.59 1 96.12 13 GLN B C 1
ATOM 1553 O O . GLN B 1 13 ? -2.574 -21.078 -1.426 1 96.12 13 GLN B O 1
ATOM 1558 N N . ASN B 1 14 ? -4.426 -20.844 -2.621 1 96.06 14 ASN B N 1
ATOM 1559 C CA . ASN B 1 14 ? -3.988 -21.75 -3.678 1 96.06 14 ASN B CA 1
ATOM 1560 C C . ASN B 1 14 ? -2.752 -21.219 -4.398 1 96.06 14 ASN B C 1
ATOM 1562 O O . ASN B 1 14 ? -1.907 -22 -4.844 1 96.06 14 ASN B O 1
ATOM 1566 N N . LEU B 1 15 ? -2.605 -19.938 -4.465 1 96.69 15 LEU B N 1
ATOM 1567 C CA . LEU B 1 15 ? -1.474 -19.328 -5.152 1 96.69 15 LEU B CA 1
ATOM 1568 C C . LEU B 1 15 ? -0.229 -19.344 -4.27 1 96.69 15 LEU B C 1
ATOM 1570 O O . LEU B 1 15 ? 0.896 -19.359 -4.777 1 96.69 15 LEU B O 1
ATOM 1574 N N . THR B 1 16 ? -0.371 -19.391 -2.934 1 95.25 16 THR B N 1
ATOM 1575 C CA . THR B 1 16 ? 0.791 -19.078 -2.109 1 95.25 16 THR B CA 1
ATOM 1576 C C . THR B 1 16 ? 1.068 -20.203 -1.11 1 95.25 16 THR B C 1
ATOM 1578 O O . THR B 1 16 ? 2.221 -20.438 -0.741 1 95.25 16 THR B O 1
ATOM 1581 N N . SER B 1 17 ? 0.049 -20.922 -0.6 1 91.06 17 SER B N 1
ATOM 1582 C CA . SER B 1 17 ? 0.24 -21.719 0.605 1 91.06 17 SER B CA 1
ATOM 1583 C C . SER B 1 17 ? -0.036 -23.203 0.337 1 91.06 17 SER B C 1
ATOM 1585 O O . SER B 1 17 ? -0.134 -24 1.271 1 91.06 17 SER B O 1
ATOM 1587 N N . THR B 1 18 ? -0.242 -23.453 -0.816 1 83.06 18 THR B N 1
ATOM 1588 C CA . THR B 1 18 ? -0.482 -24.875 -1.075 1 83.06 18 THR B CA 1
ATOM 1589 C C . THR B 1 18 ? 0.779 -25.688 -0.819 1 83.06 18 THR B C 1
ATOM 1591 O O . THR B 1 18 ? 1.888 -25.25 -1.125 1 83.06 18 THR B O 1
ATOM 1594 N N . LYS B 1 19 ? 0.477 -26.766 -0.114 1 74.56 19 LYS B N 1
ATOM 1595 C CA . LYS B 1 19 ? 1.591 -27.625 0.261 1 74.56 19 LYS B CA 1
ATOM 1596 C C . LYS B 1 19 ? 1.959 -28.578 -0.878 1 74.56 19 LYS B C 1
ATOM 1598 O O . LYS B 1 19 ? 1.119 -28.891 -1.721 1 74.56 19 LYS B O 1
ATOM 1603 N N . THR B 1 20 ? 3.191 -28.953 -0.963 1 63.97 20 THR B N 1
ATOM 1604 C CA . THR B 1 20 ? 3.688 -30 -1.84 1 63.97 20 THR B CA 1
ATOM 1605 C C . THR B 1 20 ? 2.973 -31.312 -1.559 1 63.97 20 THR B C 1
ATOM 1607 O O . THR B 1 20 ? 2.447 -31.531 -0.463 1 63.97 20 THR B O 1
ATOM 1610 N N . PRO B 1 21 ? 2.758 -32.219 -2.752 1 62.97 21 PRO B N 1
ATOM 1611 C CA . PRO B 1 21 ? 3.43 -32.219 -4.055 1 62.97 21 PRO B CA 1
ATOM 1612 C C . PRO B 1 21 ? 2.584 -31.562 -5.148 1 62.97 21 PRO B C 1
ATOM 1614 O O . PRO B 1 21 ? 3.1 -31.234 -6.219 1 62.97 21 PRO B O 1
ATOM 1617 N N . TYR B 1 22 ? 1.32 -31.375 -4.973 1 67.69 22 TYR B N 1
ATOM 1618 C CA . TYR B 1 22 ? 0.472 -30.922 -6.07 1 67.69 22 TYR B CA 1
ATOM 1619 C C . TYR B 1 22 ? 0.406 -29.406 -6.113 1 67.69 22 TYR B C 1
ATOM 1621 O O . TYR B 1 22 ? -0.452 -28.828 -6.789 1 67.69 22 TYR B O 1
ATOM 1629 N N . SER B 1 23 ? 1.302 -28.828 -5.637 1 83.75 23 SER B N 1
ATOM 1630 C CA . SER B 1 23 ? 1.223 -27.391 -5.414 1 83.75 23 SER B CA 1
ATOM 1631 C C . SER B 1 23 ? 1.358 -26.609 -6.723 1 83.75 23 SER B C 1
ATOM 1633 O O . SER B 1 23 ? 0.62 -25.656 -6.961 1 83.75 23 SER B O 1
ATOM 1635 N N . LEU B 1 24 ? 2.084 -27.203 -7.637 1 91.06 24 LEU B N 1
ATOM 1636 C CA . LEU B 1 24 ? 2.352 -26.453 -8.852 1 91.06 24 LEU B CA 1
ATOM 1637 C C . LEU B 1 24 ? 1.156 -26.5 -9.797 1 91.06 24 LEU B C 1
ATOM 1639 O O . LEU B 1 24 ? 0.84 -25.5 -10.461 1 91.06 24 LEU B O 1
ATOM 1643 N N . LYS B 1 25 ? 0.558 -27.641 -9.82 1 92.12 25 LYS B N 1
ATOM 1644 C CA . LYS B 1 25 ? -0.629 -27.766 -10.656 1 92.12 25 LYS B CA 1
ATOM 1645 C C . LYS B 1 25 ? -1.759 -26.875 -10.148 1 92.12 25 LYS B C 1
ATOM 1647 O O . LYS B 1 25 ? -2.441 -26.219 -10.945 1 92.12 25 LYS B O 1
ATOM 1652 N N . VAL B 1 26 ? -1.954 -26.938 -8.875 1 94.5 26 VAL B N 1
ATOM 1653 C CA . VAL B 1 26 ? -2.992 -26.109 -8.266 1 94.5 26 VAL B CA 1
ATOM 1654 C C . VAL B 1 26 ? -2.693 -24.641 -8.516 1 94.5 26 VAL B C 1
ATOM 1656 O O . VAL B 1 26 ? -3.592 -23.859 -8.859 1 94.5 26 VAL B O 1
ATOM 1659 N N . LEU B 1 27 ? -1.481 -24.25 -8.328 1 96.06 27 LEU B N 1
ATOM 1660 C CA . LEU B 1 27 ? -1.044 -22.875 -8.562 1 96.06 27 LEU B CA 1
ATOM 1661 C C . LEU B 1 27 ? -1.346 -22.453 -10 1 96.06 27 LEU B C 1
ATOM 1663 O O . LEU B 1 27 ? -1.968 -21.422 -10.227 1 96.06 27 LEU B O 1
ATOM 1667 N N . GLU B 1 28 ? -0.905 -23.25 -10.945 1 95.81 28 GLU B N 1
ATOM 1668 C CA . GLU B 1 28 ? -1.074 -22.922 -12.367 1 95.81 28 GLU B CA 1
ATOM 1669 C C . GLU B 1 28 ? -2.551 -22.875 -12.742 1 95.81 28 GLU B C 1
ATOM 1671 O O . GLU B 1 28 ? -2.98 -21.953 -13.445 1 95.81 28 GLU B O 1
ATOM 1676 N N . SER B 1 29 ? -3.285 -23.859 -12.312 1 96.69 29 SER B N 1
ATOM 1677 C CA . SER B 1 29 ? -4.711 -23.891 -12.625 1 96.69 29 SER B CA 1
ATOM 1678 C C . SER B 1 29 ? -5.438 -22.688 -12.016 1 96.69 29 SER B C 1
ATOM 1680 O O . SER B 1 29 ? -6.34 -22.125 -12.633 1 96.69 29 SER B O 1
ATOM 1682 N N . THR B 1 30 ? -5.086 -22.344 -10.797 1 97.75 30 THR B N 1
ATOM 1683 C CA . THR B 1 30 ? -5.699 -21.203 -10.117 1 97.75 30 THR B CA 1
ATOM 1684 C C . THR B 1 30 ? -5.418 -19.906 -10.883 1 97.75 30 THR B C 1
ATOM 1686 O O . THR B 1 30 ? -6.328 -19.109 -11.117 1 97.75 30 THR B O 1
ATOM 1689 N N . LEU B 1 31 ? -4.172 -19.734 -11.258 1 98.25 31 LEU B N 1
ATOM 1690 C CA . LEU B 1 31 ? -3.812 -18.531 -12 1 98.25 31 LEU B CA 1
ATOM 1691 C C . LEU B 1 31 ? -4.574 -18.453 -13.32 1 98.25 31 LEU B C 1
ATOM 1693 O O . LEU B 1 31 ? -5.117 -17.406 -13.664 1 98.25 31 LEU B O 1
ATO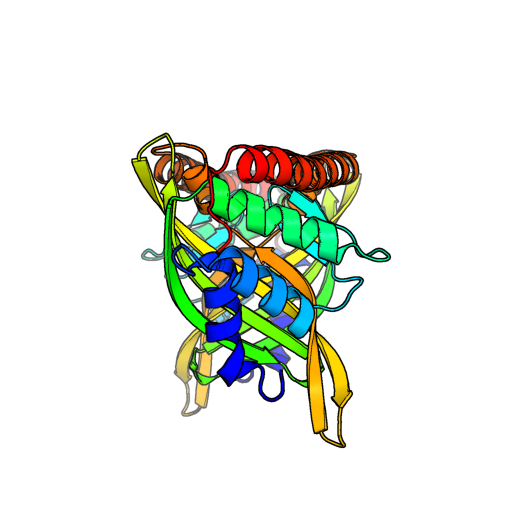M 1697 N N . ASN B 1 32 ? -4.668 -19.531 -14.023 1 98 32 ASN B N 1
ATOM 1698 C CA . ASN B 1 32 ? -5.34 -19.578 -15.32 1 98 32 ASN B CA 1
ATOM 1699 C C . ASN B 1 32 ? -6.848 -19.359 -15.172 1 98 32 ASN B C 1
ATOM 1701 O O . ASN B 1 32 ? -7.484 -18.781 -16.047 1 98 32 ASN B O 1
ATOM 1705 N N . GLU B 1 33 ? -7.32 -19.781 -14.109 1 98.06 33 GLU B N 1
ATOM 1706 C CA . GLU B 1 33 ? -8.766 -19.688 -13.891 1 98.06 33 GLU B CA 1
ATOM 1707 C C . GLU B 1 33 ? -9.172 -18.281 -13.477 1 98.06 33 GLU B C 1
ATOM 1709 O O . GLU B 1 33 ? -10.242 -17.797 -13.867 1 98.06 33 GLU B O 1
ATOM 1714 N N . TYR B 1 34 ? -8.336 -17.578 -12.742 1 98.62 34 TYR B N 1
ATOM 1715 C CA . TYR B 1 34 ? -8.836 -16.391 -12.07 1 98.62 34 TYR B CA 1
ATOM 1716 C C . TYR B 1 34 ? -8.141 -15.133 -12.586 1 98.62 34 TYR B C 1
ATOM 1718 O O . TYR B 1 34 ? -8.594 -14.016 -12.328 1 98.62 34 TYR B O 1
ATOM 1726 N N . PHE B 1 35 ? -7.066 -15.242 -13.32 1 98.81 35 PHE B N 1
ATOM 1727 C CA . PHE B 1 35 ? -6.363 -14.094 -13.867 1 98.81 35 PHE B CA 1
ATOM 1728 C C . PHE B 1 35 ? -6.641 -13.938 -15.359 1 98.81 35 PHE B C 1
ATOM 1730 O O . PHE B 1 35 ? -6.785 -14.938 -16.078 1 98.81 35 PHE B O 1
ATOM 1737 N N . THR B 1 36 ? -6.73 -12.734 -15.805 1 98.62 36 THR B N 1
ATOM 1738 C CA . THR B 1 36 ? -6.754 -12.5 -17.25 1 98.62 36 THR B CA 1
ATOM 1739 C C . THR B 1 36 ? -5.402 -12.836 -17.859 1 98.62 36 THR B C 1
ATOM 1741 O O . THR B 1 36 ? -4.375 -12.82 -17.172 1 98.62 36 THR B O 1
ATOM 1744 N N . SER B 1 37 ? -5.363 -13.094 -19.172 1 98.44 37 SER B N 1
ATOM 1745 C CA . SER B 1 37 ? -4.145 -13.508 -19.859 1 98.44 37 SER B CA 1
ATOM 1746 C C . SER B 1 37 ? -3.148 -12.359 -19.969 1 98.44 37 SER B C 1
ATOM 1748 O O . SER B 1 37 ? -1.945 -12.586 -20.109 1 98.44 37 SER B O 1
ATOM 1750 N N . ASP B 1 38 ? -3.676 -11.117 -19.844 1 98.75 38 ASP B N 1
ATOM 1751 C CA . ASP B 1 38 ? -2.826 -9.938 -19.922 1 98.75 38 ASP B CA 1
ATOM 1752 C C . ASP B 1 38 ? -2.707 -9.242 -18.578 1 98.75 38 ASP B C 1
ATOM 1754 O O . ASP B 1 38 ? -2.592 -8.023 -18.5 1 98.75 38 ASP B O 1
ATOM 1758 N N . ALA B 1 39 ? -2.85 -10 -17.5 1 98.81 39 ALA B N 1
ATOM 1759 C CA . ALA B 1 39 ? -2.826 -9.453 -16.156 1 98.81 39 ALA B CA 1
ATOM 1760 C C . ALA B 1 39 ? -1.504 -8.75 -15.867 1 98.81 39 ALA B C 1
ATOM 1762 O O . ALA B 1 39 ? -0.489 -9.039 -16.5 1 98.81 39 ALA B O 1
ATOM 1763 N N . SER B 1 40 ? -1.521 -7.789 -15.008 1 98.88 40 SER B N 1
ATOM 1764 C CA . SER B 1 40 ? -0.311 -7.129 -14.531 1 98.88 40 SER B CA 1
ATOM 1765 C C . SER B 1 40 ? -0.076 -7.406 -13.047 1 98.88 40 SER B C 1
ATOM 1767 O O . SER B 1 40 ? -0.998 -7.805 -12.328 1 98.88 40 SER B O 1
ATOM 1769 N N . PHE B 1 41 ? 1.117 -7.234 -12.703 1 98.88 41 PHE B N 1
ATOM 1770 C CA . PHE B 1 41 ? 1.577 -7.527 -11.352 1 98.88 41 PHE B CA 1
ATOM 1771 C C . PHE B 1 41 ? 2.551 -6.457 -10.867 1 98.88 41 PHE B C 1
ATOM 1773 O O . PHE B 1 41 ? 3.51 -6.121 -11.57 1 98.88 41 PHE B O 1
ATOM 1780 N N . ALA B 1 42 ? 2.195 -5.91 -9.672 1 98.75 42 ALA B N 1
ATOM 1781 C CA . ALA B 1 42 ? 3.088 -4.926 -9.07 1 98.75 42 ALA B CA 1
ATOM 1782 C C . ALA B 1 42 ? 3.422 -5.293 -7.625 1 98.75 42 ALA B C 1
ATOM 1784 O O . ALA B 1 42 ? 2.525 -5.594 -6.836 1 98.75 42 ALA B O 1
ATOM 1785 N N . HIS B 1 43 ? 4.645 -5.355 -7.34 1 98.44 43 HIS B N 1
ATOM 1786 C CA . HIS B 1 43 ? 5.273 -5.59 -6.047 1 98.44 43 HIS B CA 1
ATOM 1787 C C . HIS B 1 43 ? 6.438 -4.637 -5.816 1 98.44 43 HIS B C 1
ATOM 1789 O O . HIS B 1 43 ? 7.008 -4.102 -6.773 1 98.44 43 HIS B O 1
ATOM 1795 N N . PRO B 1 44 ? 6.789 -4.379 -4.551 1 97.25 44 PRO B N 1
ATOM 1796 C CA . PRO B 1 44 ? 7.891 -3.447 -4.312 1 97.25 44 PRO B CA 1
ATOM 1797 C C . PRO B 1 44 ? 9.18 -3.863 -5.02 1 97.25 44 PRO B C 1
ATOM 1799 O O . PRO B 1 44 ? 9.977 -3.008 -5.41 1 97.25 44 PRO B O 1
ATOM 1802 N N . LEU B 1 45 ? 9.367 -5.121 -5.316 1 97.38 45 LEU B N 1
ATOM 1803 C CA . LEU B 1 45 ? 10.656 -5.598 -5.785 1 97.38 45 LEU B CA 1
ATOM 1804 C C . LEU B 1 45 ? 10.57 -6.086 -7.23 1 97.38 45 LEU B C 1
ATOM 1806 O O . LEU B 1 45 ? 11.594 -6.281 -7.891 1 97.38 45 LEU B O 1
ATOM 1810 N N . CYS B 1 46 ? 9.461 -6.359 -7.723 1 98.31 46 CYS B N 1
ATOM 1811 C CA . CYS B 1 46 ? 9.297 -6.852 -9.086 1 98.31 46 CYS B CA 1
ATOM 1812 C C . CYS B 1 46 ? 7.953 -6.434 -9.664 1 98.31 46 CYS B C 1
ATOM 1814 O O . CYS B 1 46 ? 7.039 -6.074 -8.922 1 98.31 46 CYS B O 1
ATOM 1816 N N . ALA B 1 47 ? 7.895 -6.477 -10.953 1 98.81 47 ALA B N 1
ATOM 1817 C CA . ALA B 1 47 ? 6.668 -6.09 -11.641 1 98.81 47 ALA B CA 1
ATOM 1818 C C . ALA B 1 47 ? 6.598 -6.707 -13.031 1 98.81 47 ALA B C 1
ATOM 1820 O O . ALA B 1 47 ? 7.633 -6.965 -13.656 1 98.81 47 ALA B O 1
ATOM 1821 N N . ILE B 1 48 ? 5.438 -6.977 -13.438 1 98.94 48 ILE B N 1
ATOM 1822 C CA . ILE B 1 48 ? 5.113 -7.398 -14.797 1 98.94 48 ILE B CA 1
ATOM 1823 C C . ILE B 1 48 ? 4.004 -6.516 -15.359 1 98.94 48 ILE B C 1
ATOM 1825 O O . ILE B 1 48 ? 2.859 -6.582 -14.906 1 98.94 48 ILE B O 1
ATOM 1829 N N . PRO B 1 49 ? 4.371 -5.625 -16.328 1 98.56 49 PRO B N 1
ATOM 1830 C CA . PRO B 1 49 ? 3.322 -4.812 -16.953 1 98.56 49 PRO B CA 1
ATOM 1831 C C . PRO B 1 49 ? 2.342 -5.645 -17.766 1 98.56 49 PRO B C 1
ATOM 1833 O O . PRO B 1 49 ? 2.635 -6.789 -18.109 1 98.56 49 PRO B O 1
ATOM 1836 N N . PRO B 1 50 ? 1.137 -5.055 -17.969 1 98.75 50 PRO B N 1
ATOM 1837 C CA . PRO B 1 50 ? 0.183 -5.773 -18.812 1 98.75 50 PRO B CA 1
ATOM 1838 C C . PRO B 1 50 ? 0.69 -5.961 -20.234 1 98.75 50 PRO B C 1
ATOM 1840 O O . PRO B 1 50 ? 1.219 -5.023 -20.844 1 98.75 50 PRO B O 1
ATOM 1843 N N . ALA B 1 51 ? 0.646 -7.059 -20.734 1 98.5 51 ALA B N 1
ATOM 1844 C CA . ALA B 1 51 ? 1.053 -7.453 -22.078 1 98.5 51 ALA B CA 1
ATOM 1845 C C . ALA B 1 51 ? 0.4 -8.773 -22.484 1 98.5 51 ALA B C 1
ATOM 1847 O O . ALA B 1 51 ? -0.163 -9.477 -21.641 1 98.5 51 ALA B O 1
ATOM 1848 N N . PRO B 1 52 ? 0.43 -9.055 -23.797 1 97.62 52 PRO B N 1
ATOM 1849 C CA . PRO B 1 52 ? -0.033 -10.391 -24.172 1 97.62 52 PRO B CA 1
ATOM 1850 C C . PRO B 1 52 ? 0.735 -11.5 -23.453 1 97.62 52 PRO B C 1
ATOM 1852 O O . PRO B 1 52 ? 1.967 -11.547 -23.516 1 97.62 52 PRO B O 1
ATOM 1855 N N . ASN B 1 53 ? 0.102 -12.297 -22.688 1 96.12 53 ASN B N 1
ATOM 1856 C CA . ASN B 1 53 ? 0.608 -13.477 -22 1 96.12 53 ASN B CA 1
ATOM 1857 C C . ASN B 1 53 ? 1.469 -13.094 -20.797 1 96.12 53 ASN B C 1
ATOM 1859 O O . ASN B 1 53 ? 2.32 -13.875 -20.359 1 96.12 53 ASN B O 1
ATOM 1863 N N . SER B 1 54 ? 1.313 -11.867 -20.344 1 98.75 54 SER B N 1
ATOM 1864 C CA . SER B 1 54 ? 2.041 -11.461 -19.141 1 98.75 54 SER B CA 1
ATOM 1865 C C . SER B 1 54 ? 1.726 -12.383 -17.969 1 98.75 54 SER B C 1
ATOM 1867 O O . SER B 1 54 ? 2.553 -12.547 -17.062 1 98.75 54 SER B O 1
ATOM 1869 N N . ARG B 1 55 ? 0.604 -13.023 -18 1 98.75 55 ARG B N 1
ATOM 1870 C CA . ARG B 1 55 ? 0.207 -13.953 -16.953 1 98.75 55 ARG B CA 1
ATOM 1871 C C . ARG B 1 55 ? 1.252 -15.055 -16.766 1 98.75 55 ARG B C 1
ATOM 1873 O O . ARG B 1 55 ? 1.473 -15.523 -15.648 1 98.75 55 ARG B O 1
ATOM 1880 N N . GLU B 1 56 ? 1.925 -15.445 -17.844 1 98.31 56 GLU B N 1
ATOM 1881 C CA . GLU B 1 56 ? 2.943 -16.484 -17.766 1 98.31 56 GLU B CA 1
ATOM 1882 C C . GLU B 1 56 ? 4.113 -16.062 -16.891 1 98.31 56 GLU B C 1
ATOM 1884 O O . GLU B 1 56 ? 4.68 -16.875 -16.156 1 98.31 56 GLU B O 1
ATOM 1889 N N . TYR B 1 57 ? 4.457 -14.828 -17 1 98.69 57 TYR B N 1
ATOM 1890 C CA . TYR B 1 57 ? 5.531 -14.312 -16.156 1 98.69 57 TYR B CA 1
ATOM 1891 C C . TYR B 1 57 ? 5.086 -14.227 -14.703 1 98.69 57 TYR B C 1
ATOM 1893 O O . TYR B 1 57 ? 5.883 -14.453 -13.789 1 98.69 57 TYR B O 1
ATOM 1901 N N . ILE B 1 58 ? 3.861 -13.867 -14.516 1 98.88 58 ILE B N 1
ATOM 1902 C CA . ILE B 1 58 ? 3.314 -13.844 -13.164 1 98.88 58 ILE B CA 1
ATOM 1903 C C . ILE B 1 58 ? 3.336 -15.25 -12.57 1 98.88 58 ILE B C 1
ATOM 1905 O O . ILE B 1 58 ? 3.705 -15.438 -11.414 1 98.88 58 ILE B O 1
ATOM 1909 N N . LEU B 1 59 ? 2.955 -16.234 -13.375 1 98.19 59 LEU B N 1
ATOM 1910 C CA . LEU B 1 59 ? 3.066 -17.641 -12.961 1 98.19 59 LEU B CA 1
ATOM 1911 C C . LEU B 1 59 ? 4.488 -17.953 -12.516 1 98.19 59 LEU B C 1
ATOM 1913 O O . LEU B 1 59 ? 4.688 -18.594 -11.477 1 98.19 59 LEU B O 1
ATOM 1917 N N . GLY B 1 60 ? 5.441 -17.516 -13.297 1 97.88 60 GLY B N 1
ATOM 1918 C CA . GLY B 1 60 ? 6.836 -17.75 -12.953 1 97.88 60 GLY B CA 1
ATOM 1919 C C . GLY B 1 60 ? 7.223 -17.141 -11.617 1 97.88 60 GLY B C 1
ATOM 1920 O O . GLY B 1 60 ? 8 -17.734 -10.859 1 97.88 60 GLY B O 1
ATOM 1921 N N . ILE B 1 61 ? 6.734 -15.977 -11.305 1 98.44 61 ILE B N 1
ATOM 1922 C CA . ILE B 1 61 ? 7 -15.32 -10.031 1 98.44 61 ILE B CA 1
ATOM 1923 C C . ILE B 1 61 ? 6.457 -16.172 -8.891 1 98.44 61 ILE B C 1
ATOM 1925 O O . ILE B 1 61 ? 7.156 -16.422 -7.898 1 98.44 61 ILE B O 1
ATOM 1929 N N . TYR B 1 62 ? 5.219 -16.656 -9.039 1 97.5 62 TYR B N 1
ATOM 1930 C CA . TYR B 1 62 ? 4.629 -17.5 -8.008 1 97.5 62 TYR B CA 1
ATOM 1931 C C . TYR B 1 62 ? 5.387 -18.812 -7.891 1 97.5 62 TYR B C 1
ATOM 1933 O O . TYR B 1 62 ? 5.535 -19.359 -6.789 1 97.5 62 TYR B O 1
ATOM 1941 N N . GLN B 1 63 ? 5.824 -19.344 -8.984 1 96.06 63 GLN B N 1
ATOM 1942 C CA . GLN B 1 63 ? 6.598 -20.578 -8.945 1 96.06 63 GLN B CA 1
ATOM 1943 C C . GLN B 1 63 ? 7.934 -20.359 -8.242 1 96.06 63 GLN B C 1
ATOM 1945 O O . GLN B 1 63 ? 8.375 -21.219 -7.457 1 96.06 63 GLN B O 1
ATOM 1950 N N . TRP B 1 64 ? 8.578 -19.297 -8.594 1 96.12 64 TRP B N 1
ATOM 1951 C CA . TRP B 1 64 ? 9.812 -18.969 -7.879 1 96.12 64 TRP B CA 1
ATOM 1952 C C . TRP B 1 64 ? 9.547 -18.797 -6.387 1 96.12 64 TRP B C 1
ATOM 1954 O O . TRP B 1 64 ? 10.359 -19.219 -5.555 1 96.12 64 TRP B O 1
ATOM 1964 N N . TYR B 1 65 ? 8.469 -18.125 -6.09 1 95.44 65 TYR B N 1
ATOM 1965 C CA . TYR B 1 65 ? 8.023 -17.984 -4.707 1 95.44 65 TYR B CA 1
ATOM 1966 C C . TYR B 1 65 ? 7.934 -19.344 -4.02 1 95.44 65 TYR B C 1
ATOM 1968 O O . TYR B 1 65 ? 8.391 -19.5 -2.887 1 95.44 65 TYR B O 1
ATOM 1976 N N . LYS B 1 66 ? 7.426 -20.344 -4.664 1 94 66 LYS B N 1
ATOM 1977 C CA . LYS B 1 66 ? 7.301 -21.688 -4.125 1 94 66 LYS B CA 1
ATOM 1978 C C . LYS B 1 66 ? 8.664 -22.344 -3.971 1 94 66 LYS B C 1
ATOM 1980 O O . LYS B 1 66 ? 8.875 -23.156 -3.059 1 94 66 LYS B O 1
ATOM 1985 N N . VAL B 1 67 ? 9.508 -22.062 -4.859 1 93.31 67 VAL B N 1
ATOM 1986 C CA . VAL B 1 67 ? 10.859 -22.594 -4.766 1 93.31 67 VAL B CA 1
ATOM 1987 C C . VAL B 1 67 ? 11.57 -21.984 -3.559 1 93.31 67 VAL B C 1
ATOM 1989 O O . VAL B 1 67 ? 12.258 -22.688 -2.816 1 93.31 67 VAL B O 1
ATOM 1992 N N . LEU B 1 68 ? 11.359 -20.734 -3.342 1 92.94 68 LEU B N 1
ATOM 1993 C CA . LEU B 1 68 ? 12.078 -19.984 -2.316 1 92.94 68 LEU B CA 1
ATOM 1994 C C . LEU B 1 68 ? 11.586 -20.359 -0.923 1 92.94 68 LEU B C 1
ATOM 1996 O O . LEU B 1 68 ? 12.367 -20.359 0.035 1 92.94 68 LEU B O 1
ATOM 2000 N N . PHE B 1 69 ? 10.305 -20.672 -0.813 1 92.81 69 PHE B N 1
ATOM 2001 C CA . PHE B 1 69 ? 9.727 -20.875 0.509 1 92.81 69 PHE B CA 1
ATOM 2002 C C . PHE B 1 69 ? 9.195 -22.297 0.65 1 92.81 69 PHE B C 1
ATOM 2004 O O . PHE B 1 69 ? 8.461 -22.781 -0.214 1 92.81 69 PHE B O 1
ATOM 2011 N N . VAL B 1 70 ? 9.469 -22.922 1.771 1 91.06 70 VAL B N 1
ATOM 2012 C CA . VAL B 1 70 ? 9.086 -24.312 1.991 1 91.06 70 VAL B CA 1
ATOM 2013 C C . VAL B 1 70 ? 7.711 -24.375 2.656 1 91.06 70 VAL B C 1
ATOM 2015 O O . VAL B 1 70 ? 6.977 -25.344 2.492 1 91.06 70 VAL B O 1
ATOM 2018 N N . ASN B 1 71 ? 7.461 -23.375 3.434 1 91.25 71 ASN B N 1
ATOM 2019 C CA . ASN B 1 71 ? 6.176 -23.266 4.117 1 91.25 71 ASN B CA 1
ATOM 2020 C C . ASN B 1 71 ? 5.684 -21.828 4.156 1 91.25 71 ASN B C 1
ATOM 2022 O O . ASN B 1 71 ? 6.465 -20.906 4.41 1 91.25 71 ASN B O 1
ATOM 2026 N N . VAL B 1 72 ? 4.418 -21.734 3.797 1 93.94 72 VAL B N 1
ATOM 2027 C CA . VAL B 1 72 ? 3.771 -20.422 3.863 1 93.94 72 VAL B CA 1
ATOM 2028 C C . VAL B 1 72 ? 2.428 -20.547 4.578 1 93.94 72 VAL B C 1
ATOM 2030 O O . VAL B 1 72 ? 1.577 -21.344 4.18 1 93.94 72 VAL B O 1
ATOM 2033 N N . GLU B 1 73 ? 2.293 -19.844 5.613 1 95.69 73 GLU B N 1
ATOM 2034 C CA . GLU B 1 73 ? 1.015 -19.719 6.309 1 95.69 73 GLU B CA 1
ATOM 2035 C C . GLU B 1 73 ? 0.356 -18.375 6.02 1 95.69 73 GLU B C 1
ATOM 2037 O O . GLU B 1 73 ? 0.997 -17.328 6.129 1 95.69 73 GLU B O 1
ATOM 2042 N N . LEU B 1 74 ? -0.868 -18.469 5.645 1 96.62 74 LEU B N 1
ATOM 2043 C CA . LEU B 1 74 ? -1.597 -17.281 5.227 1 96.62 74 LEU B CA 1
ATOM 2044 C C . LEU B 1 74 ? -2.752 -16.984 6.176 1 96.62 74 LEU B C 1
ATOM 2046 O O . LEU B 1 74 ? -3.455 -17.891 6.609 1 96.62 74 LEU B O 1
ATOM 2050 N N . GLU B 1 75 ? -2.857 -15.789 6.543 1 97.12 75 GLU B N 1
ATOM 2051 C CA . GLU B 1 75 ? -4.008 -15.273 7.281 1 97.12 75 GLU B CA 1
ATOM 2052 C C . GLU B 1 75 ? -4.617 -14.062 6.578 1 97.12 75 GLU B C 1
ATOM 2054 O O . GLU B 1 75 ? -3.934 -13.062 6.336 1 97.12 75 GLU B O 1
ATOM 2059 N N . VAL B 1 76 ? -5.832 -14.172 6.176 1 96.31 76 VAL B N 1
ATOM 2060 C CA . VAL B 1 76 ? -6.555 -13.039 5.598 1 96.31 76 VAL B CA 1
ATOM 2061 C C . VAL B 1 76 ? -7.102 -12.148 6.715 1 96.31 76 VAL B C 1
ATOM 2063 O O . VAL B 1 76 ? -7.863 -12.617 7.566 1 96.31 76 VAL B O 1
ATOM 2066 N N . LEU B 1 77 ? -6.742 -10.945 6.695 1 94.38 77 LEU B N 1
ATOM 2067 C CA . LEU B 1 77 ? -7.078 -10.023 7.773 1 94.38 77 LEU B CA 1
ATOM 2068 C C . LEU B 1 77 ? -8.352 -9.25 7.449 1 94.38 77 LEU B C 1
ATOM 2070 O O . LEU B 1 77 ? -9.117 -8.898 8.352 1 94.38 77 LEU B O 1
ATOM 2074 N N . SER B 1 78 ? -8.547 -8.961 6.234 1 92.31 78 SER B N 1
ATOM 2075 C CA . SER B 1 78 ? -9.703 -8.188 5.801 1 92.31 78 SER B CA 1
ATOM 2076 C C . SER B 1 78 ? -9.961 -8.375 4.309 1 92.31 78 SER B C 1
ATOM 2078 O O . SER B 1 78 ? -9.047 -8.672 3.545 1 92.31 78 SER B O 1
ATOM 2080 N N . ILE B 1 79 ? -11.195 -8.289 3.912 1 94.19 79 ILE B N 1
ATOM 2081 C CA . ILE B 1 79 ? -11.641 -8.312 2.523 1 94.19 79 ILE B CA 1
ATOM 2082 C C . ILE B 1 79 ? -12.656 -7.203 2.283 1 94.19 79 ILE B C 1
ATOM 2084 O O . ILE B 1 79 ? -13.695 -7.148 2.945 1 94.19 79 ILE B O 1
ATOM 2088 N N . ASP B 1 80 ? -12.32 -6.34 1.366 1 90.81 80 ASP B N 1
ATOM 2089 C CA . ASP B 1 80 ? -13.211 -5.234 1.021 1 90.81 80 ASP B CA 1
ATOM 2090 C C . ASP B 1 80 ? -13.398 -5.133 -0.491 1 90.81 80 ASP B C 1
ATOM 2092 O O . ASP B 1 80 ? -12.422 -4.961 -1.232 1 90.81 80 ASP B O 1
ATOM 2096 N N . PHE B 1 81 ? -14.633 -5.27 -0.921 1 91.06 81 PHE B N 1
ATOM 2097 C CA . PHE B 1 81 ? -14.93 -5.219 -2.348 1 91.06 81 PHE B CA 1
ATOM 2098 C C . PHE B 1 81 ? -15.766 -3.988 -2.684 1 91.06 81 PHE B C 1
ATOM 2100 O O . PHE B 1 81 ? -16.828 -3.781 -2.104 1 91.06 81 PHE B O 1
ATOM 2107 N N . GLU B 1 82 ? -15.188 -3.242 -3.551 1 85 82 GLU B N 1
ATOM 2108 C CA . GLU B 1 82 ? -15.898 -2.078 -4.066 1 85 82 GLU B CA 1
ATOM 2109 C C . GLU B 1 82 ? -16.484 -2.354 -5.449 1 85 82 GLU B C 1
ATOM 2111 O O . GLU B 1 82 ? -15.758 -2.332 -6.445 1 85 82 GLU B O 1
ATOM 2116 N N . GLN B 1 83 ? -17.734 -2.336 -5.527 1 79.88 83 GLN B N 1
ATOM 2117 C CA . GLN B 1 83 ? -18.406 -2.82 -6.73 1 79.88 83 GLN B CA 1
ATOM 2118 C C . GLN B 1 83 ? -18.344 -1.78 -7.848 1 79.88 83 GLN B C 1
ATOM 2120 O O . GLN B 1 83 ? -18.031 -2.107 -8.992 1 79.88 83 GLN B O 1
ATOM 2125 N N . PRO B 1 84 ? -18.547 -0.503 -7.566 1 82.56 84 PRO B N 1
ATOM 2126 C CA . PRO B 1 84 ? -18.547 0.47 -8.664 1 82.56 84 PRO B CA 1
ATOM 2127 C C . PRO B 1 84 ? -17.203 0.536 -9.391 1 82.56 84 PRO B C 1
ATOM 2129 O O . PRO B 1 84 ? -17.156 0.719 -10.609 1 82.56 84 PRO B O 1
ATOM 2132 N N . SER B 1 85 ? -16.125 0.272 -8.742 1 86 85 SER B N 1
ATOM 2133 C CA . SER B 1 85 ? -14.805 0.358 -9.359 1 86 85 SER B CA 1
ATOM 2134 C C . SER B 1 85 ? -14.227 -1.028 -9.625 1 86 85 SER B C 1
ATOM 2136 O O . SER B 1 85 ? -13.18 -1.159 -10.266 1 86 85 SER B O 1
ATOM 2138 N N . ASN B 1 86 ? -14.906 -2.084 -9.195 1 92.69 86 ASN B N 1
ATOM 2139 C CA . ASN B 1 86 ? -14.453 -3.467 -9.305 1 92.69 86 ASN B CA 1
ATOM 2140 C C . ASN B 1 86 ? -13.047 -3.646 -8.727 1 92.69 86 ASN B C 1
ATOM 2142 O O . ASN B 1 86 ? -12.188 -4.254 -9.367 1 92.69 86 ASN B O 1
ATOM 2146 N N . LYS B 1 87 ? -12.852 -3.029 -7.629 1 94.75 87 LYS B N 1
ATOM 2147 C CA . LYS B 1 87 ? -11.602 -3.18 -6.895 1 94.75 87 LYS B CA 1
ATOM 2148 C C . LYS B 1 87 ? -11.805 -4.008 -5.629 1 94.75 87 LYS B C 1
ATOM 2150 O O . LYS B 1 87 ? -12.82 -3.869 -4.945 1 94.75 87 LYS B O 1
ATOM 2155 N N . LEU B 1 88 ? -10.953 -4.895 -5.449 1 96.12 88 LEU B N 1
ATOM 2156 C CA . LEU B 1 88 ? -10.945 -5.738 -4.258 1 96.12 88 LEU B CA 1
ATOM 2157 C C . LEU B 1 88 ? -9.688 -5.512 -3.434 1 96.12 88 LEU B C 1
ATOM 2159 O O . LEU B 1 88 ? -8.57 -5.645 -3.945 1 96.12 88 LEU B O 1
ATOM 2163 N N . TYR B 1 89 ? -9.836 -5.117 -2.164 1 95.38 89 TYR B N 1
ATOM 2164 C CA . TYR B 1 89 ? -8.734 -4.922 -1.23 1 95.38 89 TYR B CA 1
ATOM 2165 C C . TYR B 1 89 ? -8.664 -6.055 -0.215 1 95.38 89 TYR B C 1
ATOM 2167 O O . TYR B 1 89 ? -9.648 -6.332 0.477 1 95.38 89 TYR B O 1
ATOM 2175 N N . VAL B 1 90 ? -7.512 -6.629 -0.118 1 96.94 90 VAL B N 1
ATOM 2176 C CA . VAL B 1 90 ? -7.359 -7.766 0.785 1 96.94 90 VAL B CA 1
ATOM 2177 C C . VAL B 1 90 ? -6.141 -7.551 1.681 1 96.94 90 VAL B C 1
ATOM 2179 O O . VAL B 1 90 ? -5.012 -7.453 1.191 1 96.94 90 VAL B O 1
ATOM 2182 N N . GLY B 1 91 ? -6.348 -7.457 2.988 1 96.12 91 GLY B N 1
ATOM 2183 C CA . GLY B 1 91 ? -5.266 -7.504 3.959 1 96.12 91 GLY B CA 1
ATOM 2184 C C . GLY B 1 91 ? -4.812 -8.914 4.281 1 96.12 91 GLY B C 1
ATOM 2185 O O . GLY B 1 91 ? -5.633 -9.773 4.609 1 96.12 91 GLY B O 1
ATOM 2186 N N . VAL B 1 92 ? -3.529 -9.117 4.141 1 97.5 92 VAL B N 1
ATOM 2187 C CA . VAL B 1 92 ? -3.016 -10.477 4.301 1 97.5 92 VAL B CA 1
ATOM 2188 C C . VAL B 1 92 ? -1.786 -10.453 5.207 1 97.5 92 VAL B C 1
ATOM 2190 O O . VAL B 1 92 ? -0.964 -9.539 5.133 1 97.5 92 VAL B O 1
ATOM 2193 N N . ARG B 1 93 ? -1.702 -11.422 6.066 1 97.31 93 ARG B N 1
ATOM 2194 C CA . ARG B 1 93 ? -0.486 -11.742 6.809 1 97.31 93 ARG B CA 1
ATOM 2195 C C . ARG B 1 93 ? 0.088 -13.086 6.367 1 97.31 93 ARG B C 1
ATOM 2197 O O . ARG B 1 93 ? -0.638 -14.078 6.273 1 97.31 93 ARG B O 1
ATOM 2204 N N . GLN B 1 94 ? 1.295 -13.102 6.008 1 96.62 94 GLN B N 1
ATOM 2205 C CA . GLN B 1 94 ? 1.941 -14.32 5.531 1 96.62 94 GLN B CA 1
ATOM 2206 C C . GLN B 1 94 ? 3.193 -14.633 6.344 1 96.62 94 GLN B C 1
ATOM 2208 O O . GLN B 1 94 ? 4.039 -13.758 6.555 1 96.62 94 GLN B O 1
ATOM 2213 N N . ALA B 1 95 ? 3.27 -15.805 6.867 1 96.31 95 ALA B N 1
ATOM 2214 C CA . ALA B 1 95 ? 4.492 -16.344 7.461 1 96.31 95 ALA B CA 1
ATOM 2215 C C . ALA B 1 95 ? 5.207 -17.281 6.496 1 96.31 95 ALA B C 1
ATOM 2217 O O . ALA B 1 95 ? 4.734 -18.391 6.238 1 96.31 95 ALA B O 1
ATOM 2218 N N . CYS B 1 96 ? 6.293 -16.859 5.977 1 95.31 96 CYS B N 1
ATOM 2219 C CA . CYS B 1 96 ? 7.016 -17.609 4.953 1 95.31 96 CYS B CA 1
ATOM 2220 C C . CYS B 1 96 ? 8.32 -18.172 5.508 1 95.31 96 CYS B C 1
ATOM 2222 O O . CYS B 1 96 ? 9.164 -17.422 6 1 95.31 96 CYS B O 1
ATOM 2224 N N . THR B 1 97 ? 8.547 -19.422 5.41 1 94.69 97 THR B N 1
ATOM 2225 C CA . THR B 1 97 ? 9.789 -20.062 5.816 1 94.69 97 THR B CA 1
ATOM 2226 C C . THR B 1 97 ? 10.703 -20.281 4.613 1 94.69 97 THR B C 1
ATOM 2228 O O . THR B 1 97 ? 10.344 -20.984 3.67 1 94.69 97 THR B O 1
ATOM 2231 N N . PHE B 1 98 ? 11.898 -19.734 4.668 1 93.31 98 PHE B N 1
ATOM 2232 C CA . PHE B 1 98 ? 12.852 -19.828 3.564 1 93.31 98 PHE B CA 1
ATOM 2233 C C . PHE B 1 98 ? 13.43 -21.234 3.457 1 93.31 98 PHE B C 1
ATOM 2235 O O . PHE B 1 98 ? 13.695 -21.875 4.473 1 93.31 98 PHE B O 1
ATOM 2242 N N . ARG B 1 99 ? 13.648 -21.578 2.238 1 90.81 99 ARG B N 1
ATOM 2243 C CA . ARG B 1 99 ? 14.148 -22.922 1.966 1 90.81 99 ARG B CA 1
ATOM 2244 C C . ARG B 1 99 ? 15.586 -23.078 2.453 1 90.81 99 ARG B C 1
ATOM 2246 O O . ARG B 1 99 ? 15.922 -24.078 3.084 1 90.81 99 ARG B O 1
ATOM 2253 N N . TYR B 1 100 ? 16.469 -22.047 2.314 1 89.06 100 TYR B N 1
ATOM 2254 C CA . TYR B 1 100 ? 17.891 -22.234 2.557 1 89.06 100 TYR B CA 1
ATOM 2255 C C . TYR B 1 100 ? 18.297 -21.641 3.908 1 89.06 100 TYR B C 1
ATOM 2257 O O . TYR B 1 100 ? 19.156 -22.203 4.602 1 89.06 100 TYR B O 1
ATOM 2265 N N . PHE B 1 101 ? 17.609 -20.641 4.359 1 87.06 101 PHE B N 1
ATOM 2266 C CA . PHE B 1 101 ? 18 -19.969 5.598 1 87.06 101 PHE B CA 1
ATOM 2267 C C . PHE B 1 101 ? 17.172 -20.484 6.773 1 87.06 101 PHE B C 1
ATOM 2269 O O . PHE B 1 101 ? 17.484 -20.203 7.93 1 87.06 101 PHE B O 1
ATOM 2276 N N . LYS B 1 102 ? 16.156 -21.25 6.562 1 86 102 LYS B N 1
ATOM 2277 C CA . LYS B 1 102 ? 15.281 -21.875 7.555 1 86 102 LYS B CA 1
ATOM 2278 C C . LYS B 1 102 ? 14.742 -20.828 8.531 1 86 102 LYS B C 1
ATOM 2280 O O . LYS B 1 102 ? 14.547 -21.125 9.711 1 86 102 LYS B O 1
ATOM 2285 N N . ARG B 1 103 ? 14.648 -19.703 8.141 1 92.38 103 ARG B N 1
ATOM 2286 C CA . ARG B 1 103 ? 14.047 -18.625 8.914 1 92.38 103 ARG B CA 1
ATOM 2287 C C . ARG B 1 103 ? 12.648 -18.297 8.406 1 92.38 103 ARG B C 1
ATOM 2289 O O . ARG B 1 103 ? 12.422 -18.266 7.191 1 92.38 103 ARG B O 1
ATOM 2296 N N . THR B 1 104 ? 11.812 -18.047 9.383 1 94.88 104 THR B N 1
ATOM 2297 C CA . THR B 1 104 ? 10.453 -17.656 9.031 1 94.88 104 THR B CA 1
ATOM 2298 C C . THR B 1 104 ? 10.281 -16.141 9.133 1 94.88 104 THR B C 1
ATOM 2300 O O . THR B 1 104 ? 10.641 -15.539 10.148 1 94.88 104 THR B O 1
ATOM 2303 N N . ALA B 1 105 ? 9.883 -15.562 8.086 1 94.25 105 ALA B N 1
ATOM 2304 C CA . ALA B 1 105 ? 9.547 -14.141 8.055 1 94.25 105 ALA B CA 1
ATOM 2305 C C . ALA B 1 105 ? 8.039 -13.938 7.973 1 94.25 105 ALA B C 1
ATOM 2307 O O . ALA B 1 105 ? 7.383 -14.477 7.082 1 94.25 105 ALA B O 1
ATOM 2308 N N . THR B 1 106 ? 7.469 -13.203 8.93 1 96.06 106 THR B N 1
ATOM 2309 C CA . THR B 1 106 ? 6.051 -12.859 8.914 1 96.06 106 THR B CA 1
ATOM 2310 C C . THR B 1 106 ? 5.848 -11.422 8.43 1 96.06 106 THR B C 1
ATOM 2312 O O . THR B 1 106 ? 6.367 -10.484 9.031 1 96.06 106 THR B O 1
ATOM 2315 N N . VAL B 1 107 ? 5.137 -11.297 7.355 1 96 107 VAL B N 1
ATOM 2316 C CA . VAL B 1 107 ? 4.945 -9.969 6.766 1 96 107 VAL B CA 1
ATOM 2317 C C . VAL B 1 107 ? 3.453 -9.711 6.555 1 96 107 VAL B C 1
ATOM 2319 O O . VAL B 1 107 ? 2.662 -10.656 6.457 1 96 107 VAL B O 1
ATOM 2322 N N . GLU B 1 108 ? 3.098 -8.461 6.578 1 96.81 108 GLU B N 1
ATOM 2323 C CA . GLU B 1 108 ? 1.741 -8.016 6.277 1 96.81 108 GLU B CA 1
ATOM 2324 C C . GLU B 1 108 ? 1.715 -7.137 5.027 1 96.81 108 GLU B C 1
ATOM 2326 O O . GLU B 1 108 ? 2.613 -6.32 4.816 1 96.81 108 GLU B O 1
ATOM 2331 N N . LEU B 1 109 ? 0.744 -7.391 4.148 1 97.06 109 LEU B N 1
ATOM 2332 C CA . LEU B 1 109 ? 0.577 -6.566 2.957 1 97.06 109 LEU B CA 1
ATOM 2333 C C . LEU B 1 109 ? -0.9 -6.316 2.672 1 97.06 109 LEU B C 1
ATOM 2335 O O . LEU B 1 109 ? -1.765 -7.035 3.18 1 97.06 109 LEU B O 1
ATOM 2339 N N . LEU B 1 110 ? -1.194 -5.227 2.027 1 97.88 110 LEU B N 1
ATOM 2340 C CA . LEU B 1 110 ? -2.477 -4.957 1.388 1 97.88 110 LEU B CA 1
ATOM 2341 C C . LEU B 1 110 ? -2.398 -5.207 -0.115 1 97.88 110 LEU B C 1
ATOM 2343 O O . LEU B 1 110 ? -1.617 -4.559 -0.815 1 97.88 110 LEU B O 1
ATOM 2347 N N . THR B 1 111 ? -3.113 -6.141 -0.583 1 98.25 111 THR B N 1
ATOM 2348 C CA . THR B 1 111 ? -3.191 -6.375 -2.02 1 98.25 111 THR B CA 1
ATOM 2349 C C . THR B 1 111 ? -4.434 -5.715 -2.609 1 98.25 111 THR B C 1
ATOM 2351 O O . THR B 1 111 ? -5.555 -5.98 -2.166 1 98.25 111 THR B O 1
ATOM 2354 N N . ALA B 1 112 ? -4.254 -4.82 -3.492 1 97.5 112 ALA B N 1
ATOM 2355 C CA . ALA B 1 112 ? -5.348 -4.242 -4.27 1 97.5 112 ALA B CA 1
ATOM 2356 C C . ALA B 1 112 ? -5.504 -4.953 -5.609 1 97.5 112 ALA B C 1
ATOM 2358 O O . ALA B 1 112 ? -4.586 -4.949 -6.434 1 97.5 112 ALA B O 1
ATOM 2359 N N . LEU B 1 113 ? -6.637 -5.543 -5.84 1 98.25 113 LEU B N 1
ATOM 2360 C CA . LEU B 1 113 ? -6.914 -6.285 -7.062 1 98.25 113 LEU B CA 1
ATOM 2361 C C . LEU B 1 113 ? -7.922 -5.539 -7.934 1 98.25 113 LEU B C 1
ATOM 2363 O O . LEU B 1 113 ? -8.992 -5.156 -7.457 1 98.25 113 LEU B O 1
ATOM 2367 N N . SER B 1 114 ? -7.539 -5.238 -9.141 1 97.81 114 SER B N 1
ATOM 2368 C CA . SER B 1 114 ? -8.5 -4.766 -10.133 1 97.81 114 SER B CA 1
ATOM 2369 C C . SER B 1 114 ? -9.164 -5.934 -10.859 1 97.81 114 SER B C 1
ATOM 2371 O O . SER B 1 114 ? -8.477 -6.805 -11.391 1 97.81 114 SER B O 1
ATOM 2373 N N . LEU B 1 115 ? -10.43 -5.934 -10.852 1 98.12 115 LEU B N 1
ATOM 2374 C CA . LEU B 1 115 ? -11.18 -7.047 -11.438 1 98.12 115 LEU B CA 1
ATOM 2375 C C . LEU B 1 115 ? -11.828 -6.629 -12.75 1 98.12 115 LEU B C 1
ATOM 2377 O O . LEU B 1 115 ? -12.336 -5.512 -12.867 1 98.12 115 LEU B O 1
ATOM 2381 N N . ARG B 1 116 ? -11.703 -7.453 -13.695 1 97.69 116 ARG B N 1
ATOM 2382 C CA . ARG B 1 116 ? -12.422 -7.297 -14.961 1 97.69 116 ARG B CA 1
ATOM 2383 C C . ARG B 1 116 ? -13.664 -8.18 -14.992 1 97.69 116 ARG B C 1
ATOM 2385 O O . ARG B 1 116 ? -13.578 -9.398 -14.836 1 97.69 116 ARG B O 1
ATOM 2392 N N . LYS B 1 117 ? -14.727 -7.516 -15.18 1 96.25 117 LYS B N 1
ATOM 2393 C CA . LYS B 1 117 ? -16 -8.219 -15.211 1 96.25 117 LYS B CA 1
ATOM 2394 C C . LYS B 1 117 ? -16.266 -8.836 -16.578 1 96.25 117 LYS B C 1
ATOM 2396 O O . LYS B 1 117 ? -15.953 -8.234 -17.609 1 96.25 117 LYS B O 1
ATOM 2401 N N . ALA B 1 118 ? -16.719 -10.016 -16.547 1 95.94 118 ALA B N 1
ATOM 2402 C CA . ALA B 1 118 ? -17.125 -10.719 -17.766 1 95.94 118 ALA B CA 1
ATOM 2403 C C . ALA B 1 118 ? -18.406 -11.516 -17.547 1 95.94 118 ALA B C 1
ATOM 2405 O O . ALA B 1 118 ? -18.859 -11.68 -16.406 1 95.94 118 ALA B O 1
ATOM 2406 N N . ARG B 1 119 ? -19.094 -11.875 -18.547 1 94.06 119 ARG B N 1
ATOM 2407 C CA . ARG B 1 119 ? -20.312 -12.68 -18.484 1 94.06 119 ARG B CA 1
ATOM 2408 C C . ARG B 1 119 ? -20.047 -14.109 -18.953 1 94.06 119 ARG B C 1
ATOM 2410 O O . ARG B 1 119 ? -19.531 -14.312 -20.062 1 94.06 119 ARG B O 1
ATOM 2417 N N . LYS B 1 120 ? -20.172 -14.938 -18.047 1 92.12 120 LYS B N 1
ATOM 2418 C CA . LYS B 1 120 ? -20.062 -16.359 -18.344 1 92.12 120 LYS B CA 1
ATOM 2419 C C . LYS B 1 120 ? -21.344 -17.109 -17.984 1 92.12 120 LYS B C 1
ATOM 2421 O O . LYS B 1 120 ? -21.797 -17.062 -16.844 1 92.12 120 LYS B O 1
ATOM 2426 N N . HIS B 1 121 ? -21.922 -17.859 -19 1 92.56 121 HIS B N 1
ATOM 2427 C CA . HIS B 1 121 ? -23.156 -18.609 -18.812 1 92.56 121 HIS B CA 1
ATOM 2428 C C . HIS B 1 121 ? -24.219 -17.766 -18.109 1 92.56 121 HIS B C 1
ATOM 2430 O O . HIS B 1 121 ? -24.797 -18.188 -17.109 1 92.56 121 HIS B O 1
ATOM 2436 N N . ASP B 1 122 ? -24.344 -16.578 -18.375 1 91.38 122 ASP B N 1
ATOM 2437 C CA . ASP B 1 122 ? -25.359 -15.625 -17.953 1 91.38 122 ASP B CA 1
ATOM 2438 C C . ASP B 1 122 ? -25.109 -15.156 -16.516 1 91.38 122 ASP B C 1
ATOM 2440 O O . ASP B 1 122 ? -26.047 -14.727 -15.828 1 91.38 122 ASP B O 1
ATOM 2444 N N . LYS B 1 123 ? -23.969 -15.477 -16.141 1 94.38 123 LYS B N 1
ATOM 2445 C CA . LYS B 1 123 ? -23.578 -14.969 -14.828 1 94.38 123 LYS B CA 1
ATOM 2446 C C . LYS B 1 123 ? -22.391 -14.031 -14.938 1 94.38 123 LYS B C 1
ATOM 2448 O O . LYS B 1 123 ? -21.547 -14.18 -15.836 1 94.38 123 LYS B O 1
ATOM 2453 N N . ASP B 1 124 ? -22.422 -13.023 -14.062 1 94.25 124 ASP B N 1
ATOM 2454 C CA . ASP B 1 124 ? -21.25 -12.156 -13.945 1 94.25 124 ASP B CA 1
ATOM 2455 C C . ASP B 1 124 ? -20.094 -12.875 -13.25 1 94.25 124 ASP B C 1
ATOM 2457 O O . ASP B 1 124 ? -20.297 -13.523 -12.227 1 94.25 124 ASP B O 1
ATOM 2461 N N . VAL B 1 125 ? -19 -12.844 -13.922 1 97.12 125 VAL B N 1
ATOM 2462 C CA . VAL B 1 125 ? -17.781 -13.391 -13.328 1 97.12 125 VAL B CA 1
ATOM 2463 C C . VAL B 1 125 ? -16.672 -12.344 -13.344 1 97.12 125 VAL B C 1
ATOM 2465 O O . VAL B 1 125 ? -16.656 -11.469 -14.219 1 97.12 125 VAL B O 1
ATOM 2468 N N . TYR B 1 126 ? -15.789 -12.422 -12.391 1 97.81 126 TYR B N 1
ATOM 2469 C CA . TYR B 1 126 ? -14.719 -11.445 -12.227 1 97.81 126 TYR B CA 1
ATOM 2470 C C . TYR B 1 126 ? -13.352 -12.117 -12.352 1 97.81 126 TYR B C 1
ATOM 2472 O O . TYR B 1 126 ? -13.117 -13.164 -11.75 1 97.81 126 TYR B O 1
ATOM 2480 N N . TYR B 1 127 ? -12.484 -11.508 -13.141 1 98.56 127 TYR B N 1
ATOM 2481 C CA . TYR B 1 127 ? -11.102 -11.953 -13.297 1 98.56 127 TYR B CA 1
ATOM 2482 C C . TYR B 1 127 ? -10.133 -10.906 -12.766 1 98.56 127 TYR B C 1
ATOM 2484 O O . TYR B 1 127 ? -10.367 -9.703 -12.906 1 98.56 127 TYR B O 1
ATOM 2492 N N . ILE B 1 128 ? -9.102 -11.344 -12.172 1 98.75 128 ILE B N 1
ATOM 2493 C CA . ILE B 1 128 ? -8.062 -10.43 -11.727 1 98.75 128 ILE B CA 1
ATOM 2494 C C . ILE B 1 128 ? -7.254 -9.938 -12.922 1 98.75 128 ILE B C 1
ATOM 2496 O O . ILE B 1 128 ? -6.59 -10.727 -13.594 1 98.75 128 ILE B O 1
ATOM 2500 N N . SER B 1 129 ? -7.328 -8.672 -13.211 1 98.75 129 SER B N 1
ATOM 2501 C CA . SER B 1 129 ? -6.574 -8.086 -14.312 1 98.75 129 SER B CA 1
ATOM 2502 C C . SER B 1 129 ? -5.324 -7.375 -13.812 1 98.75 129 SER B C 1
ATOM 2504 O O . SER B 1 129 ? -4.391 -7.133 -14.578 1 98.75 129 SER B O 1
ATOM 2506 N N . ARG B 1 130 ? -5.387 -6.988 -12.57 1 98.69 130 ARG B N 1
ATOM 2507 C CA . ARG B 1 130 ? -4.234 -6.332 -11.969 1 98.69 130 ARG B CA 1
ATOM 2508 C C . ARG B 1 130 ? -4.102 -6.707 -10.492 1 98.69 130 ARG B C 1
ATOM 2510 O O . ARG B 1 130 ? -5.074 -6.641 -9.742 1 98.69 130 ARG B O 1
ATOM 2517 N N . GLN B 1 131 ? -2.963 -7.172 -10.125 1 98.88 131 GLN B N 1
ATOM 2518 C CA . GLN B 1 131 ? -2.59 -7.371 -8.727 1 98.88 131 GLN B CA 1
ATOM 2519 C C . GLN B 1 131 ? -1.555 -6.344 -8.281 1 98.88 131 GLN B C 1
ATOM 2521 O O . GLN B 1 131 ? -0.47 -6.254 -8.859 1 98.88 131 GLN B O 1
ATOM 2526 N N . ASN B 1 132 ? -1.879 -5.527 -7.355 1 98.44 132 ASN B N 1
ATOM 2527 C CA . ASN B 1 132 ? -1.025 -4.496 -6.777 1 98.44 132 ASN B CA 1
ATOM 2528 C C . ASN B 1 132 ? -0.739 -4.762 -5.305 1 98.44 132 ASN B C 1
ATOM 2530 O O . ASN B 1 132 ? -1.553 -4.43 -4.441 1 98.44 132 ASN B O 1
ATOM 2534 N N . ASP B 1 133 ? 0.429 -5.348 -5.047 1 98.44 133 ASP B N 1
ATOM 2535 C CA . ASP B 1 133 ? 0.839 -5.656 -3.68 1 98.44 133 ASP B CA 1
ATOM 2536 C C . ASP B 1 133 ? 1.525 -4.457 -3.029 1 98.44 133 ASP B C 1
ATOM 2538 O O . ASP B 1 133 ? 2.564 -3.996 -3.506 1 98.44 133 ASP B O 1
ATOM 2542 N N . LEU B 1 134 ? 0.955 -4.066 -1.927 1 98.31 134 LEU B N 1
ATOM 2543 C CA . LEU B 1 134 ? 1.447 -2.871 -1.247 1 98.31 134 LEU B CA 1
ATOM 2544 C C . LEU B 1 134 ? 1.971 -3.215 0.144 1 98.31 134 LEU B C 1
ATOM 2546 O O . LEU B 1 134 ? 1.256 -3.814 0.95 1 98.31 134 LEU B O 1
ATOM 2550 N N . TYR B 1 135 ? 3.225 -2.846 0.377 1 97.12 135 TYR B N 1
ATOM 2551 C CA . TYR B 1 135 ? 3.916 -3.07 1.641 1 97.12 135 TYR B CA 1
ATOM 2552 C C . TYR B 1 135 ? 4.441 -1.761 2.217 1 97.12 135 TYR B C 1
ATOM 2554 O O . TYR B 1 135 ? 4.828 -0.857 1.47 1 97.12 135 TYR B O 1
ATOM 2562 N N . GLN B 1 136 ? 4.438 -1.773 3.531 1 97.5 136 GLN B N 1
ATOM 2563 C CA . GLN B 1 136 ? 5.34 -0.8 4.133 1 97.5 136 GLN B CA 1
ATOM 2564 C C . GLN B 1 136 ? 6.797 -1.239 3.99 1 97.5 136 GLN B C 1
ATOM 2566 O O . GLN B 1 136 ? 7.078 -2.43 3.842 1 97.5 136 GLN B O 1
ATOM 2571 N N . THR B 1 137 ? 7.684 -0.317 4.109 1 96.38 137 THR B N 1
ATOM 2572 C CA . THR B 1 137 ? 9.102 -0.554 3.891 1 96.38 137 THR B CA 1
ATOM 2573 C C . THR B 1 137 ? 9.641 -1.59 4.875 1 96.38 137 THR B C 1
ATOM 2575 O O . THR B 1 137 ? 10.43 -2.457 4.504 1 96.38 137 THR B O 1
ATOM 2578 N N . GLU B 1 138 ? 9.203 -1.535 6.137 1 96.38 138 GLU B N 1
ATOM 2579 C CA . GLU B 1 138 ? 9.742 -2.457 7.133 1 96.38 138 GLU B CA 1
ATOM 2580 C C . GLU B 1 138 ? 9.297 -3.891 6.855 1 96.38 138 GLU B C 1
ATOM 2582 O O . GLU B 1 138 ? 9.992 -4.84 7.219 1 96.38 138 GLU B O 1
ATOM 2587 N N . GLU B 1 139 ? 8.203 -4.027 6.133 1 94.69 139 GLU B N 1
ATOM 2588 C CA . GLU B 1 139 ? 7.703 -5.367 5.836 1 94.69 139 GLU B CA 1
ATOM 2589 C C . GLU B 1 139 ? 8.562 -6.055 4.777 1 94.69 139 GLU B C 1
ATOM 2591 O O . GLU B 1 139 ? 9.039 -7.172 4.984 1 94.69 139 GLU B O 1
ATOM 2596 N N . TRP B 1 140 ? 8.773 -5.367 3.664 1 91.5 140 TRP B N 1
ATOM 2597 C CA . TRP B 1 140 ? 9.516 -6.059 2.615 1 91.5 140 TRP B CA 1
ATOM 2598 C C . TRP B 1 140 ? 11.008 -6.105 2.938 1 91.5 140 TRP B C 1
ATOM 2600 O O . TRP B 1 140 ? 11.703 -7.035 2.537 1 91.5 140 TRP B O 1
ATOM 2610 N N . VAL B 1 141 ? 11.539 -5.188 3.744 1 92.44 141 VAL B N 1
ATOM 2611 C CA . VAL B 1 141 ? 12.922 -5.266 4.203 1 92.44 141 VAL B CA 1
ATOM 2612 C C . VAL B 1 141 ? 13.086 -6.461 5.141 1 92.44 141 VAL B C 1
ATOM 2614 O O . VAL B 1 141 ? 14.094 -7.172 5.078 1 92.44 141 VAL B O 1
ATOM 2617 N N . HIS B 1 142 ? 12.156 -6.59 6.051 1 89.88 142 HIS B N 1
ATOM 2618 C CA . HIS B 1 142 ? 12.18 -7.723 6.969 1 89.88 142 HIS B CA 1
ATOM 2619 C C . HIS B 1 142 ? 12.18 -9.047 6.211 1 89.88 142 HIS B C 1
ATOM 2621 O O . HIS B 1 142 ? 12.766 -10.031 6.668 1 89.88 142 HIS B O 1
ATOM 2627 N N . PHE B 1 143 ? 11.555 -9.047 5.117 1 85.81 143 PHE B N 1
ATOM 2628 C CA . PHE B 1 143 ? 11.516 -10.234 4.262 1 85.81 143 PHE B CA 1
ATOM 2629 C C . PHE B 1 143 ? 12.914 -10.594 3.766 1 85.81 143 PHE B C 1
ATOM 2631 O O . PHE B 1 143 ? 13.266 -11.766 3.701 1 85.81 143 PHE B O 1
ATOM 2638 N N . LEU B 1 144 ? 13.719 -9.672 3.482 1 86.56 144 LEU B N 1
ATOM 2639 C CA . LEU B 1 144 ? 15.031 -9.883 2.887 1 86.56 144 LEU B CA 1
ATOM 2640 C C . LEU B 1 144 ? 16.109 -9.961 3.963 1 86.56 144 LEU B C 1
ATOM 2642 O O . LEU B 1 144 ? 17.078 -10.703 3.818 1 86.56 144 LEU B O 1
ATOM 2646 N N . ILE B 1 145 ? 15.977 -9.156 4.977 1 90.38 145 ILE B N 1
ATOM 2647 C CA . ILE B 1 145 ? 17.047 -8.969 5.941 1 90.38 145 ILE B CA 1
ATOM 2648 C C . ILE B 1 145 ? 16.547 -9.305 7.344 1 90.38 145 ILE B C 1
ATOM 2650 O O . ILE B 1 145 ? 15.672 -8.617 7.875 1 90.38 145 ILE B O 1
ATOM 2654 N N . PRO B 1 146 ? 17.344 -10.32 7.941 1 86.88 146 PRO B N 1
ATOM 2655 C CA . PRO B 1 146 ? 17.016 -10.555 9.352 1 86.88 146 PRO B CA 1
ATOM 2656 C C . PRO B 1 146 ? 17.156 -9.297 10.203 1 86.88 146 PRO B C 1
ATOM 2658 O O . PRO B 1 146 ? 18.078 -8.508 10 1 86.88 146 PRO B O 1
ATOM 2661 N N . CYS B 1 147 ? 16.266 -8.977 11.07 1 89.12 147 CYS B N 1
ATOM 2662 C CA . CYS B 1 147 ? 16.25 -7.828 11.977 1 89.12 147 CYS B CA 1
ATOM 2663 C C . CYS B 1 147 ? 16.031 -6.531 11.211 1 89.12 147 CYS B C 1
ATOM 2665 O O . CYS B 1 147 ? 16.25 -5.445 11.75 1 89.12 147 CYS B O 1
ATOM 2667 N N . GLY B 1 148 ? 15.68 -6.652 10.016 1 93.94 148 GLY B N 1
ATOM 2668 C CA . GLY B 1 148 ? 15.438 -5.461 9.211 1 93.94 148 GLY B CA 1
ATOM 2669 C C . GLY B 1 148 ? 14.266 -4.633 9.711 1 93.94 148 GLY B C 1
ATOM 2670 O O . GLY B 1 148 ? 14.297 -3.404 9.633 1 93.94 148 GLY B O 1
ATOM 2671 N N . ARG B 1 149 ? 13.289 -5.215 10.242 1 95.31 149 ARG B N 1
ATOM 2672 C CA . ARG B 1 149 ? 12.047 -4.543 10.617 1 95.31 149 ARG B CA 1
ATOM 2673 C C . ARG B 1 149 ? 12.289 -3.531 11.734 1 95.31 149 ARG B C 1
ATOM 2675 O O . ARG B 1 149 ? 12.031 -2.338 11.562 1 95.31 149 ARG B O 1
ATOM 2682 N N . PRO B 1 150 ? 12.836 -3.934 12.914 1 96.62 150 PRO B N 1
ATOM 2683 C CA . PRO B 1 150 ? 13.039 -2.928 13.961 1 96.62 150 PRO B CA 1
ATOM 2684 C C . PRO B 1 150 ? 13.953 -1.793 13.516 1 96.62 150 PRO B C 1
ATOM 2686 O O . PRO B 1 150 ? 13.773 -0.647 13.938 1 96.62 150 PRO B O 1
ATOM 2689 N N . ILE B 1 151 ? 14.891 -2.086 12.625 1 97.62 151 ILE B N 1
ATOM 2690 C CA . ILE B 1 151 ? 15.812 -1.062 12.141 1 97.62 151 ILE B CA 1
ATOM 2691 C C . ILE B 1 151 ? 15.047 -0.024 11.32 1 97.62 151 ILE B C 1
ATOM 2693 O O . ILE B 1 151 ? 15.172 1.18 11.555 1 97.62 151 ILE B O 1
ATOM 2697 N N . ILE B 1 152 ? 14.25 -0.546 10.375 1 98 152 ILE B N 1
ATOM 2698 C CA . ILE B 1 152 ? 13.508 0.366 9.508 1 98 152 ILE B CA 1
ATOM 2699 C C . ILE B 1 152 ? 12.461 1.115 10.328 1 98 152 ILE B C 1
ATOM 2701 O O . ILE B 1 152 ? 12.219 2.305 10.102 1 98 152 ILE B O 1
ATOM 2705 N N . GLU B 1 153 ? 11.836 0.496 11.289 1 98.06 153 GLU B N 1
ATOM 2706 C CA . GLU B 1 153 ? 10.836 1.141 12.133 1 98.06 153 GLU B CA 1
ATOM 2707 C C . GLU B 1 153 ? 11.445 2.277 12.945 1 98.06 153 GLU B C 1
ATOM 2709 O O . GLU B 1 153 ? 10.844 3.344 13.086 1 98.06 153 GLU B O 1
ATOM 2714 N N . ILE B 1 154 ? 12.602 2.045 13.508 1 98.38 154 ILE B N 1
ATOM 2715 C CA . ILE B 1 154 ? 13.289 3.068 14.281 1 98.38 154 ILE B CA 1
ATOM 2716 C C . ILE B 1 154 ? 13.672 4.234 13.367 1 98.38 154 ILE B C 1
ATOM 2718 O O . ILE B 1 154 ? 13.477 5.398 13.727 1 98.38 154 ILE B O 1
ATOM 2722 N N . LEU B 1 155 ? 14.242 3.904 12.211 1 98.5 155 LEU B N 1
ATOM 2723 C CA . LEU B 1 155 ? 14.625 4.941 11.258 1 98.5 155 LEU B CA 1
ATOM 2724 C C . LEU B 1 155 ? 13.414 5.773 10.844 1 98.5 155 LEU B C 1
ATOM 2726 O O . LEU B 1 155 ? 13.492 7.004 10.781 1 98.5 155 LEU B O 1
ATOM 2730 N N . LYS B 1 156 ? 12.32 5.117 10.57 1 98.62 156 LYS B N 1
ATOM 2731 C CA . LYS B 1 156 ? 11.109 5.816 10.172 1 98.62 156 LYS B CA 1
ATOM 2732 C C . LYS B 1 156 ? 10.594 6.715 11.289 1 98.62 156 LYS B C 1
ATOM 2734 O O . LYS B 1 156 ? 10.102 7.816 11.039 1 98.62 156 LYS B O 1
ATOM 2739 N N . LEU B 1 157 ? 10.602 6.211 12.492 1 98.75 157 LEU B N 1
ATOM 2740 C CA . LEU B 1 157 ? 10.211 7.023 13.641 1 98.75 157 LEU B CA 1
ATOM 2741 C C . LEU B 1 157 ? 11.102 8.266 13.758 1 98.75 157 LEU B C 1
ATOM 2743 O O . LEU B 1 157 ? 10.602 9.367 13.961 1 98.75 157 LEU B O 1
ATOM 2747 N N . MET B 1 158 ? 12.414 8.094 13.648 1 98.81 158 MET B N 1
ATOM 2748 C CA . MET B 1 158 ? 13.359 9.211 13.719 1 98.81 158 MET B CA 1
ATOM 2749 C C . MET B 1 158 ? 13.07 10.242 12.641 1 98.81 158 MET B C 1
ATOM 2751 O O . MET B 1 158 ? 13.078 11.445 12.906 1 98.81 158 MET B O 1
ATOM 2755 N N . VAL B 1 159 ? 12.828 9.75 11.453 1 98.56 159 VAL B N 1
ATOM 2756 C CA . VAL B 1 159 ? 12.516 10.664 10.359 1 98.56 159 VAL B CA 1
ATOM 2757 C C . VAL B 1 159 ? 11.234 11.422 10.664 1 98.56 159 VAL B C 1
ATOM 2759 O O . VAL B 1 159 ? 11.141 12.625 10.414 1 98.56 159 VAL B O 1
ATOM 2762 N N . GLY B 1 160 ? 10.188 10.734 11.164 1 98.62 160 GLY B N 1
ATOM 2763 C CA . GLY B 1 160 ? 8.961 11.406 11.57 1 98.62 160 GLY B CA 1
ATOM 2764 C C . GLY B 1 160 ? 9.195 12.516 12.578 1 98.62 160 GLY B C 1
ATOM 2765 O O . GLY B 1 160 ? 8.703 13.633 12.414 1 98.62 160 GLY B O 1
ATOM 2766 N N . ILE B 1 161 ? 10 12.211 13.57 1 98.56 161 ILE B N 1
ATOM 2767 C CA . ILE B 1 161 ? 10.328 13.188 14.602 1 98.56 161 ILE B CA 1
ATOM 2768 C C . ILE B 1 161 ? 11.125 14.336 13.992 1 98.56 161 ILE B C 1
ATOM 2770 O O . ILE B 1 161 ? 10.891 15.5 14.32 1 98.56 161 ILE B O 1
ATOM 2774 N N . PHE B 1 162 ? 12.07 14.008 13.125 1 98.62 162 PHE B N 1
ATOM 2775 C CA . PHE B 1 162 ? 12.891 15.008 12.453 1 98.62 162 PHE B CA 1
ATOM 2776 C C . PHE B 1 162 ? 12.031 15.953 11.617 1 98.62 162 PHE B C 1
ATOM 2778 O O . PHE B 1 162 ? 12.281 17.156 11.578 1 98.62 162 PHE B O 1
ATOM 2785 N N . CYS B 1 163 ? 11.031 15.422 10.945 1 98.06 163 CYS B N 1
ATOM 2786 C CA . CYS B 1 163 ? 10.109 16.25 10.18 1 98.06 163 CYS B CA 1
ATOM 2787 C C . CYS B 1 163 ? 9.438 17.281 11.07 1 98.06 163 CYS B C 1
ATOM 2789 O O . CYS B 1 163 ? 9.25 18.438 10.672 1 98.06 163 CYS B O 1
ATOM 2791 N N . TYR B 1 164 ? 9.047 16.891 12.281 1 97.88 164 TYR B N 1
ATOM 2792 C CA . TYR B 1 164 ? 8.438 17.812 13.227 1 97.88 164 TYR B CA 1
ATOM 2793 C C . TYR B 1 164 ? 9.375 18.969 13.539 1 97.88 164 TYR B C 1
ATOM 2795 O O . TYR B 1 164 ? 8.984 20.141 13.43 1 97.88 164 TYR B O 1
ATOM 2803 N N . TYR B 1 165 ? 10.609 18.688 13.82 1 98.19 165 TYR B N 1
ATOM 2804 C CA . TYR B 1 165 ? 11.547 19.734 14.195 1 98.19 165 TYR B CA 1
ATOM 2805 C C . TYR B 1 165 ? 11.914 20.594 12.992 1 98.19 165 TYR B C 1
ATOM 2807 O O . TYR B 1 165 ? 12.102 21.812 13.125 1 98.19 165 TYR B O 1
ATOM 2815 N N . LEU B 1 166 ? 12.055 19.938 11.844 1 97.56 166 LEU B N 1
ATOM 2816 C CA . LEU B 1 166 ? 12.336 20.703 10.633 1 97.56 166 L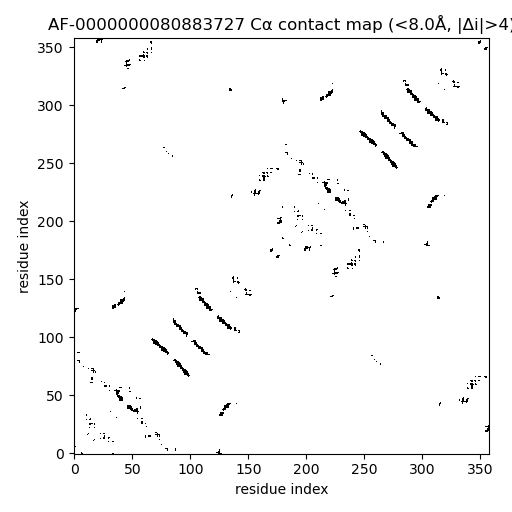EU B CA 1
ATOM 2817 C C . LEU B 1 166 ? 11.18 21.656 10.32 1 97.56 166 LEU B C 1
ATOM 2819 O O . LEU B 1 166 ? 11.406 22.766 9.805 1 97.56 166 LEU B O 1
ATOM 2823 N N . SER B 1 167 ? 10 21.172 10.594 1 96.62 167 SER B N 1
ATOM 2824 C CA . SER B 1 167 ? 8.859 22.062 10.375 1 96.62 167 SER B CA 1
ATOM 2825 C C . SER B 1 167 ? 8.922 23.281 11.273 1 96.62 167 SER B C 1
ATOM 2827 O O . SER B 1 167 ? 8.609 24.391 10.844 1 96.62 167 SER B O 1
ATOM 2829 N N . LEU B 1 168 ? 9.336 23.156 12.562 1 96.69 168 LEU B N 1
ATOM 2830 C CA . LEU B 1 168 ? 9.484 24.297 13.469 1 96.69 168 LEU B CA 1
ATOM 2831 C C . LEU B 1 168 ? 10.477 25.312 12.914 1 96.69 168 LEU B C 1
ATOM 2833 O O . LEU B 1 168 ? 10.242 26.516 12.961 1 96.69 168 LEU B O 1
ATOM 2837 N N . ILE B 1 169 ? 11.531 24.781 12.398 1 96.56 169 ILE B N 1
ATOM 2838 C CA . ILE B 1 169 ? 12.562 25.641 11.82 1 96.56 169 ILE B CA 1
ATOM 2839 C C . ILE B 1 169 ? 12.016 26.375 10.602 1 96.56 169 ILE B C 1
ATOM 2841 O O . ILE B 1 169 ? 12.148 27.594 10.492 1 96.56 169 ILE B O 1
ATOM 2845 N N . GLY B 1 170 ? 11.414 25.641 9.734 1 94 170 GLY B N 1
ATOM 2846 C CA . GLY B 1 170 ? 10.859 26.25 8.531 1 94 170 GLY B CA 1
ATOM 2847 C C . GLY B 1 170 ? 9.812 27.297 8.828 1 94 170 GLY B C 1
ATOM 2848 O O . GLY B 1 170 ? 9.805 28.375 8.219 1 94 170 GLY B O 1
ATOM 2849 N N . LEU B 1 171 ? 8.945 26.984 9.719 1 91.94 171 LEU B N 1
ATOM 2850 C CA . LEU B 1 171 ? 7.898 27.922 10.102 1 91.94 171 LEU B CA 1
ATOM 2851 C C . LEU B 1 171 ? 8.492 29.156 10.781 1 91.94 171 LEU B C 1
ATOM 2853 O O . LEU B 1 171 ? 8.047 30.281 10.531 1 91.94 171 LEU B O 1
ATOM 2857 N N . SER B 1 172 ? 9.453 28.953 11.617 1 93 172 SER B N 1
ATOM 2858 C CA . SER B 1 172 ? 10.102 30.062 12.297 1 93 172 SER B CA 1
ATOM 2859 C C . SER B 1 172 ? 10.812 30.969 11.312 1 93 172 SER B C 1
ATOM 2861 O O . SER B 1 172 ? 10.898 32.188 11.523 1 93 172 SER B O 1
ATOM 2863 N N . LEU B 1 173 ? 11.289 30.406 10.188 1 92.88 173 LEU B N 1
ATOM 2864 C CA . LEU B 1 173 ? 11.992 31.156 9.156 1 92.88 173 LEU B CA 1
ATOM 2865 C C . LEU B 1 173 ? 11.008 31.812 8.195 1 92.88 173 LEU B C 1
ATOM 2867 O O . LEU B 1 173 ? 11.414 32.469 7.242 1 92.88 173 LEU B O 1
ATOM 2871 N N . GLY B 1 174 ? 9.734 31.594 8.398 1 89.25 174 GLY B N 1
ATOM 2872 C CA . GLY B 1 174 ? 8.711 32.219 7.578 1 89.25 174 GLY B CA 1
ATOM 2873 C C . GLY B 1 174 ? 8.57 31.578 6.211 1 89.25 174 GLY B C 1
ATOM 2874 O O . GLY B 1 174 ? 8.133 32.219 5.258 1 89.25 174 GLY B O 1
ATOM 2875 N N . MET B 1 175 ? 9 30.328 6.141 1 89 175 MET B N 1
ATOM 2876 C CA . MET B 1 175 ? 8.938 29.672 4.84 1 89 175 MET B CA 1
ATOM 2877 C C . MET B 1 175 ? 7.5 29.391 4.438 1 89 175 MET B C 1
ATOM 2879 O O . MET B 1 175 ? 7.203 29.203 3.254 1 89 175 MET B O 1
ATOM 2883 N N . VAL B 1 176 ? 6.664 29.188 5.391 1 85.56 176 VAL B N 1
ATOM 2884 C CA . VAL B 1 176 ? 5.223 29.078 5.199 1 85.56 176 VAL B CA 1
ATOM 2885 C C . VAL B 1 176 ? 4.508 30.062 6.129 1 85.56 176 VAL B C 1
ATOM 2887 O O . VAL B 1 176 ? 4.801 30.109 7.328 1 85.56 176 VAL B O 1
ATOM 2890 N N . THR B 1 177 ? 3.855 30.984 5.578 1 71.31 177 THR B N 1
ATOM 2891 C CA . THR B 1 177 ? 3.34 32.094 6.383 1 71.31 177 THR B CA 1
ATOM 2892 C C . THR B 1 177 ? 2.018 31.703 7.043 1 71.31 177 THR B C 1
ATOM 2894 O O . THR B 1 177 ? 1.19 31.016 6.438 1 71.31 177 THR B O 1
ATOM 2897 N N . LYS B 1 178 ? 2.021 31.812 8.445 1 64.5 178 LYS B N 1
ATOM 2898 C CA . LYS B 1 178 ? 0.772 31.781 9.203 1 64.5 178 LYS B CA 1
ATOM 2899 C C . LYS B 1 178 ? -0.091 33 8.891 1 64.5 178 LYS B C 1
ATOM 2901 O O . LYS B 1 178 ? 0.432 34.094 8.633 1 64.5 178 LYS B O 1
ATOM 2906 N N . PRO B 1 179 ? -1.384 32.906 8.719 1 53.88 179 PRO B N 1
ATOM 2907 C CA . PRO B 1 179 ? -2.035 34.219 8.641 1 53.88 179 PRO B CA 1
ATOM 2908 C C . PRO B 1 179 ? -1.761 35.094 9.859 1 53.88 179 PRO B C 1
ATOM 2910 O O . PRO B 1 179 ? -1.474 34.594 10.945 1 53.88 179 PRO B O 1
#

Secondary structure (DSSP, 8-state):
--SHHHHHHHHHHHHHTPPSSTHHHHHHHHHHHHEEEEEEEE-SS-EE-S-TTHHHHHHHHHHHHHHHEEEEEEEEEEEEEETTTTEEEEEEEEEEEETTT--EEEEEEEEEEEEEEEEETTEEEEEEEEEEEE--HHHHHHHHSTTHHHHHHHHHHHHHHHHHHHHHHHHHTTSS---/--SHHHHHHHHHHHHHTPPSSTHHHHHHHHHHHHEEEEEEEE-SS-EE-S-TTHHHHHHHHHHHHHHHEEEEEEEEEEEEEETTTTEEEEEEEEEEEETTT--EEEEEEEEEEEEEEEEETTEEEEEEEEEEEE--HHHHHHHHSTTHHHHHHHHHHHHHHHHHHHHHHHHHTTSS---

Solvent-accessible surface area (backbone atoms only — not comparable to full-atom values): 17688 Å² total; per-residue (Å²): 63,76,49,56,85,78,45,44,63,57,53,53,39,41,55,64,39,51,60,81,49,50,26,54,58,48,25,52,50,50,47,64,68,35,36,37,56,43,17,24,40,39,42,72,67,25,26,41,69,63,36,92,54,28,34,58,44,53,50,19,38,45,45,24,48,50,49,48,30,75,42,43,46,77,42,79,74,45,80,43,76,36,72,93,76,32,34,35,40,35,32,36,36,36,40,36,25,33,58,86,76,70,45,72,38,74,35,55,36,41,34,41,30,37,44,44,77,45,76,53,96,90,31,67,29,36,25,37,38,30,42,39,46,32,42,50,49,34,33,60,39,30,64,75,30,88,74,28,31,67,52,44,49,51,52,14,34,51,42,25,53,46,29,25,54,50,18,53,51,36,46,74,69,54,68,49,50,65,110,63,76,49,55,86,77,46,45,62,59,52,53,39,42,52,64,40,48,60,82,45,52,27,54,57,48,24,51,50,49,48,63,69,35,35,38,56,43,16,24,38,39,42,70,67,27,26,42,67,65,37,93,54,27,34,58,45,52,49,19,36,45,46,24,49,50,51,48,31,75,43,42,46,77,42,80,74,45,79,41,76,36,72,94,76,32,35,36,40,34,31,37,36,38,39,35,24,32,57,87,76,69,44,72,37,75,36,55,36,42,35,41,30,38,42,45,78,45,77,52,97,91,32,68,29,38,25,37,38,29,43,38,46,33,43,51,48,35,34,62,40,31,63,76,32,89,73,28,31,66,52,43,50,50,52,15,34,50,44,27,54,47,28,24,55,51,19,53,52,36,46,72,70,53,68,46,52,66,111

Organism: NCBI:txid3140254

InterPro domains:
  IPR057514 SigF-like, NTF2-like domain [PF24840] (1-175)

Sequence (358 aa):
MENPVEEISSVIQNLTSTKTPYSLKVLESTLNEYFTSDASFAHPLCAIPPAPNSREYILGIYQWYKVLFVNVELEVLSIDFEQPSNKLYVGVRQACTFRYFKRTATVELLTALSLRKARKHDKDVYYISRQNDLYQTEEWVHFLIPCGRPIIEILKLMVGIFCYYLSLIGLSLGMVTKPMENPVEEISSVIQNLTSTKTPYSLKVLESTLNEYFTSDASFAHPLCAIPPAPNSREYILGIYQWYKVLFVNVELEVLSIDFEQPSNKLYVGVRQACTFRYFKRTATVELLTALSLRKARKHDKDVYYISRQNDLYQTEEWVHFLIPCGRPIIEILKLMVGIFCYYLSLIGLSLGMVTKP

Nearest PDB structures (foldseek):
  1s5a-assembly1_A  TM=7.171E-01  e=1.557E-03  Bacillus subtilis
  7f14-assembly1_B  TM=5.615E-01  e=1.184E-04  Diaporthe longicolla
  3bb9-assembly1_A  TM=6.472E-01  e=7.567E-03  Shewanella frigidimarina NCIMB 400
  7f0y-assembly1_B  TM=5.044E-01  e=1.033E-03  Aspergillus novofumigatus
  7jmv-assembly1_A  TM=5.175E-01  e=1.306E-03  Madurella mycetomatis

pLDDT: mean 94.18, std 6.98, range [53.31, 98.94]

Radius of gyration: 21.63 Å; Cα contacts (8 Å, |Δi|>4): 758; chains: 2; bounding box: 45×69×48 Å

Foldseek 3Di:
DQDCQVCVVVLVCLLQADADDCSLVSNVVSLVVFADQQAWEDDPVDIQHGDRRSSVVVSVVSVVNCVFFNGKDKDWDDWDADDVQRKIKIKMWMWTQGPPPRDTAIAIWIKIFRWDWDADPNGIDTHTRYIHIGGDPLRVQVVVDPVSNVVVVVVVVVVVVVVVVVVVVCVVVVVDPDD/DQDCQVCVVVLVCLLAADADDCSLVSNVVSLVVFADQQAWEDDPVDIQHGDRRSSVVVSVVSVVNCVFFNGKDKDWDDWDADDVQRKIKIKMWMWTQGPPVRDTAIAIWIKIFRWDWDADPNGIDTHTRYIHIGGDPLRVQVVVDPVSNVVVVVVVVVVVVVVVVVVVVCVVVVVDPDD